Protein AF-A0A7C7D4R7-F1 (afdb_monomer_lite)

Radius of gyration: 22.49 Å; chains: 1; bounding box: 62×26×60 Å

Sequence (210 aa):
GSGLRKKSKEYGLVFSPDPPYTVLQTDDLSHDELLKLHRLEDILDRYYNSGRFSHTLDWAIGRYSTPFDFFHEFAEYWHQQGWFRQSWSAKALFEKLWAFFTDQKESFPSDSTAPLRERLRLDYYLWERPNSVPVYLLLPDENLPPNYPEIKYSFQQDPRWDHIIPEFRGMDRRQWTRATAVEYFQEPQPQWVLFFYQNGRTQTYPIRTD

InterPro domains:
  IPR025288 Domain of unknown function DUF4080 [PF13311] (9-186)

Structure (mmCIF, N/CA/C/O backbone):
data_AF-A0A7C7D4R7-F1
#
_entry.id   AF-A0A7C7D4R7-F1
#
loop_
_atom_site.group_PDB
_atom_site.id
_atom_site.type_symbol
_atom_site.label_atom_id
_atom_site.label_alt_id
_atom_site.label_comp_id
_atom_site.label_asym_id
_atom_site.label_entity_id
_atom_site.label_seq_id
_atom_site.pdbx_PDB_ins_code
_atom_site.Cartn_x
_atom_site.Cartn_y
_atom_site.Cartn_z
_atom_site.occupancy
_atom_site.B_iso_or_equiv
_atom_site.auth_seq_id
_atom_site.auth_comp_id
_atom_site.auth_asym_id
_atom_site.auth_atom_id
_atom_site.pdbx_PDB_model_num
ATOM 1 N N . GLY A 1 1 ? -38.792 -9.635 14.151 1.00 57.06 1 GLY A N 1
ATOM 2 C CA . GLY A 1 1 ? -37.742 -9.371 15.155 1.00 57.06 1 GLY A CA 1
ATOM 3 C C . GLY A 1 1 ? -36.787 -10.536 15.134 1.00 57.06 1 GLY A C 1
ATOM 4 O O . GLY A 1 1 ? -37.260 -11.655 15.296 1.00 57.06 1 GLY A O 1
ATOM 5 N N . SER A 1 2 ? -35.511 -10.294 14.833 1.00 72.38 2 SER A N 1
ATOM 6 C CA . SER A 1 2 ? -34.492 -11.350 14.755 1.00 72.38 2 SER A CA 1
ATOM 7 C C . SER A 1 2 ? -34.443 -12.164 16.056 1.00 72.38 2 SER A C 1
ATOM 9 O O . SER A 1 2 ? -34.847 -11.676 17.115 1.00 72.38 2 SER A O 1
ATOM 11 N N . GLY A 1 3 ? -33.957 -13.408 15.990 1.00 77.12 3 GLY A N 1
ATOM 12 C CA . GLY A 1 3 ? -33.772 -14.251 17.179 1.00 77.12 3 GLY A CA 1
ATOM 13 C C . GLY A 1 3 ? -32.952 -13.559 18.277 1.00 77.12 3 GLY A C 1
ATOM 14 O O . GLY A 1 3 ? -33.313 -13.663 19.446 1.00 77.12 3 GLY A O 1
ATOM 15 N N . LEU A 1 4 ? -31.953 -12.749 17.897 1.00 76.75 4 LEU A N 1
ATOM 16 C CA . LEU A 1 4 ? -31.172 -11.911 18.816 1.00 76.75 4 LEU A CA 1
ATOM 17 C C . LEU A 1 4 ? -32.035 -10.929 19.618 1.00 76.75 4 LEU A C 1
ATOM 19 O O . LEU A 1 4 ? -31.864 -10.816 20.825 1.00 76.75 4 LEU A O 1
ATOM 23 N N . ARG A 1 5 ? -33.017 -10.264 18.991 1.00 73.88 5 ARG A N 1
ATOM 24 C CA . ARG A 1 5 ? -33.899 -9.321 19.703 1.00 73.88 5 ARG A CA 1
ATOM 25 C C . ARG A 1 5 ? -34.768 -10.022 20.748 1.00 73.88 5 ARG A C 1
ATOM 27 O O . ARG A 1 5 ? -35.068 -9.435 21.779 1.00 73.88 5 ARG A O 1
ATOM 34 N N . LYS A 1 6 ? -35.173 -11.274 20.502 1.00 78.69 6 LYS A N 1
ATOM 35 C CA . LYS A 1 6 ? -35.929 -12.069 21.490 1.00 78.69 6 LYS A CA 1
ATOM 36 C C . LYS A 1 6 ? -35.070 -12.458 22.696 1.00 78.69 6 LYS A C 1
ATOM 38 O O . LYS A 1 6 ? -35.609 -12.609 23.785 1.00 78.69 6 LYS A O 1
ATOM 43 N N . LYS A 1 7 ? -33.758 -12.577 22.494 1.00 81.75 7 LYS A N 1
ATOM 44 C CA . LYS A 1 7 ? -32.761 -12.891 23.520 1.00 81.75 7 LYS A CA 1
ATOM 45 C C . LYS A 1 7 ? -32.045 -11.654 24.078 1.00 81.75 7 LYS A C 1
ATOM 47 O O . LYS A 1 7 ? -31.046 -11.789 24.768 1.00 81.75 7 LYS A O 1
ATOM 52 N N . SER A 1 8 ? -32.536 -10.437 23.822 1.00 79.12 8 SER A N 1
ATOM 53 C CA . SER A 1 8 ? -31.812 -9.217 24.211 1.00 79.12 8 SER A CA 1
ATOM 54 C C . SER A 1 8 ? -31.585 -9.101 25.718 1.00 79.12 8 SER A C 1
ATOM 56 O O . SER A 1 8 ? -30.543 -8.620 26.132 1.00 79.12 8 SER A O 1
ATOM 58 N N . LYS A 1 9 ? -32.536 -9.574 26.536 1.00 78.69 9 LYS A N 1
ATOM 59 C CA . LYS A 1 9 ? -32.390 -9.633 27.999 1.00 78.69 9 LYS A CA 1
ATOM 60 C C . LYS A 1 9 ? -31.410 -10.709 28.477 1.00 78.69 9 LYS A C 1
ATOM 62 O O . LYS A 1 9 ? -30.890 -10.566 29.569 1.00 78.69 9 LYS A O 1
ATOM 67 N N . GLU A 1 10 ? -31.224 -11.782 27.707 1.00 85.44 10 GLU A N 1
ATOM 68 C CA . GLU A 1 10 ? -30.320 -12.896 28.044 1.00 85.44 10 GLU A CA 1
ATOM 69 C C . GLU A 1 10 ? -28.851 -12.494 27.865 1.00 85.44 10 GLU A C 1
ATOM 71 O O . GLU A 1 10 ? -28.010 -12.961 28.617 1.00 85.44 10 GLU A O 1
ATOM 76 N N . TYR A 1 11 ? -28.567 -11.621 26.892 1.00 80.25 11 TYR A N 1
ATOM 77 C CA . TYR A 1 11 ? -27.214 -11.157 26.553 1.00 80.25 11 TYR A CA 1
ATOM 78 C C . TYR A 1 11 ? -26.952 -9.683 26.920 1.00 80.25 11 TYR A C 1
ATOM 80 O O . TYR A 1 11 ? -26.007 -9.078 26.409 1.00 80.25 11 TYR A O 1
ATOM 88 N N . GLY A 1 12 ? -27.852 -9.057 27.686 1.00 84.44 12 GLY A N 1
ATOM 89 C CA . GLY A 1 12 ? -27.732 -7.645 28.069 1.00 84.44 12 GLY A CA 1
ATOM 90 C C . GLY A 1 12 ? -27.623 -6.661 26.901 1.00 84.44 12 GLY A C 1
ATOM 91 O O . GLY A 1 12 ? -26.962 -5.633 27.017 1.00 84.44 12 GLY A O 1
ATOM 92 N N . LEU A 1 13 ? -28.237 -6.964 25.751 1.00 85.81 13 LEU A N 1
ATOM 93 C CA . LEU A 1 13 ? -28.080 -6.153 24.541 1.00 85.81 13 LEU A CA 1
ATOM 94 C C . LEU A 1 13 ? -28.734 -4.779 24.718 1.00 85.81 13 LEU A C 1
ATOM 96 O O . LEU A 1 13 ? -29.965 -4.662 24.740 1.00 85.81 13 LEU A O 1
ATOM 100 N N . VAL A 1 14 ? -27.910 -3.737 24.727 1.00 83.62 14 VAL A N 1
ATOM 101 C CA . VAL A 1 14 ? -28.324 -2.347 24.523 1.00 83.62 14 VAL A CA 1
ATOM 102 C C . VAL A 1 14 ? -28.123 -2.031 23.047 1.00 83.62 14 VAL A C 1
ATOM 104 O O . VAL A 1 14 ? -27.054 -2.290 22.506 1.00 83.62 14 VAL A O 1
ATOM 107 N N . PHE A 1 15 ? -29.131 -1.495 22.365 1.00 84.81 15 PHE A N 1
ATOM 108 C CA . PHE A 1 15 ? -29.059 -1.189 20.934 1.00 84.81 15 PHE A CA 1
ATOM 109 C C . PHE A 1 15 ? -29.805 0.105 20.601 1.00 84.81 15 PHE A C 1
ATOM 111 O O . PHE A 1 15 ? -30.699 0.515 21.344 1.00 84.81 15 PHE A O 1
ATOM 118 N N . SER A 1 16 ? -29.437 0.743 19.485 1.00 82.62 16 SER A N 1
ATOM 119 C CA . SER A 1 16 ? -30.096 1.961 18.997 1.00 82.62 16 SER A CA 1
ATOM 120 C C . SER A 1 16 ? -31.607 1.737 18.825 1.00 82.62 16 SER A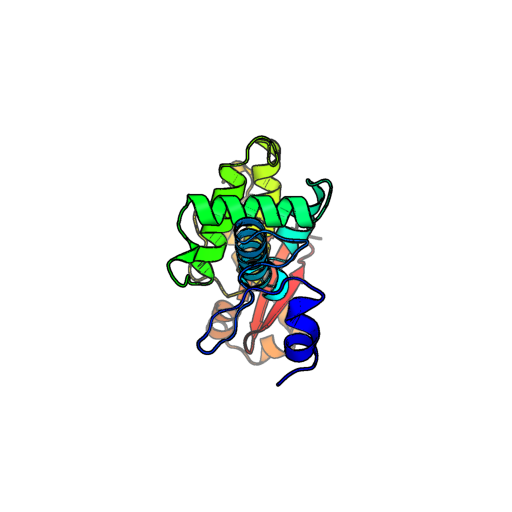 C 1
ATOM 122 O O . SER A 1 16 ? -32.001 0.716 18.251 1.00 82.62 16 SER A O 1
ATOM 124 N N . PRO A 1 17 ? -32.470 2.663 19.287 1.00 83.19 17 PRO A N 1
ATOM 125 C CA . PRO A 1 17 ? -33.915 2.544 19.104 1.00 83.19 17 PRO A CA 1
ATOM 126 C C . PRO A 1 17 ? -34.328 2.680 17.632 1.00 83.19 17 PRO A C 1
ATOM 128 O O . PRO A 1 17 ? -35.348 2.110 17.237 1.00 83.19 17 PRO A O 1
ATOM 131 N N . ASP A 1 18 ? -33.516 3.374 16.831 1.00 82.94 18 ASP A N 1
ATOM 132 C CA . ASP A 1 18 ? -33.757 3.639 15.417 1.00 82.94 18 ASP A CA 1
ATOM 133 C C . ASP A 1 18 ? -32.845 2.789 14.515 1.00 82.94 18 ASP A C 1
ATOM 135 O O . ASP A 1 18 ? -31.708 2.486 14.898 1.00 82.94 18 ASP A O 1
ATOM 139 N N . PRO A 1 19 ? -33.307 2.402 13.310 1.00 76.06 19 PRO A N 1
ATOM 140 C CA . PRO A 1 19 ? -32.474 1.726 12.322 1.00 76.06 19 PRO A CA 1
ATOM 141 C C . PRO A 1 19 ? -31.267 2.579 11.872 1.00 76.06 19 PRO A C 1
ATOM 143 O O . PRO A 1 19 ? -31.424 3.786 11.692 1.00 76.06 19 PRO A O 1
ATOM 146 N N . PRO A 1 20 ? -30.107 1.962 11.568 1.00 76.94 20 PRO A N 1
ATOM 147 C CA . PRO A 1 20 ? -29.785 0.551 11.785 1.00 76.94 20 PRO A CA 1
ATOM 148 C C . PRO A 1 20 ? -29.672 0.251 13.291 1.00 76.94 20 PRO A C 1
ATOM 150 O O . PRO A 1 20 ? -29.045 1.008 14.022 1.00 76.94 20 PRO A O 1
ATOM 153 N N . TYR A 1 21 ? -30.304 -0.837 13.758 1.00 82.19 21 TYR A N 1
ATOM 154 C CA . TYR A 1 21 ? -30.395 -1.230 15.178 1.00 82.19 21 TYR A CA 1
ATOM 155 C C . TYR A 1 21 ? -29.046 -1.722 15.741 1.00 82.19 21 TYR A C 1
ATOM 157 O O . TYR A 1 21 ? -28.912 -2.877 16.149 1.00 82.19 21 TYR A O 1
ATOM 165 N N . THR A 1 22 ? -28.031 -0.866 15.709 1.00 83.06 22 THR A N 1
ATOM 166 C CA . THR A 1 22 ? -26.659 -1.162 16.115 1.00 83.06 22 THR A CA 1
ATOM 167 C C . THR A 1 22 ? -26.610 -1.490 17.600 1.00 83.06 22 THR A C 1
ATOM 169 O O . THR A 1 22 ? -27.183 -0.765 18.416 1.00 83.06 22 THR A O 1
ATOM 172 N N . VAL A 1 23 ? -25.929 -2.584 17.948 1.00 84.50 23 VAL A N 1
ATOM 173 C CA . VAL A 1 23 ? -25.658 -2.951 19.341 1.00 84.50 23 VAL A CA 1
ATOM 174 C C . VAL A 1 23 ? -24.648 -1.958 19.904 1.00 84.50 23 VAL A C 1
ATOM 176 O O . VAL A 1 23 ? -23.569 -1.778 19.356 1.00 84.50 23 VAL A O 1
ATOM 179 N N . LEU A 1 24 ? -25.034 -1.288 20.981 1.00 83.56 24 LEU A N 1
ATOM 180 C CA . LEU A 1 24 ? -24.237 -0.289 21.678 1.00 83.56 24 LEU A CA 1
ATOM 181 C C . LEU A 1 24 ? -23.475 -0.892 22.852 1.00 83.56 24 LEU A C 1
ATOM 183 O O . LEU A 1 24 ? -22.434 -0.358 23.197 1.00 83.56 24 LEU A O 1
ATOM 187 N N . GLN A 1 25 ? -23.987 -1.955 23.473 1.00 87.12 25 GLN A N 1
ATOM 188 C CA . GLN A 1 25 ? -23.352 -2.646 24.595 1.00 87.12 25 GLN A CA 1
ATOM 189 C C . GLN A 1 25 ? -23.952 -4.051 24.748 1.00 87.12 25 GLN A C 1
ATOM 191 O O . GLN A 1 25 ? -25.098 -4.286 24.355 1.00 87.12 25 GLN A O 1
ATOM 196 N N . THR A 1 26 ? -23.183 -4.967 25.331 1.00 87.31 26 THR A N 1
ATOM 197 C CA . THR A 1 26 ? -23.638 -6.287 25.798 1.00 87.31 26 THR A CA 1
ATOM 198 C C . THR A 1 26 ? -23.181 -6.508 27.245 1.00 87.31 26 THR A C 1
ATOM 200 O O . THR A 1 26 ? -22.450 -5.676 27.784 1.00 87.31 26 THR A O 1
ATOM 203 N N . ASP A 1 27 ? -23.572 -7.618 27.873 1.00 89.19 27 ASP A N 1
ATOM 204 C CA . ASP A 1 27 ? -23.055 -7.970 29.207 1.00 89.19 27 ASP A CA 1
ATOM 205 C C . ASP A 1 27 ? -21.536 -8.239 29.206 1.00 89.19 27 ASP A C 1
ATOM 207 O O . ASP A 1 27 ? -20.866 -7.979 30.204 1.00 89.19 27 ASP A O 1
ATOM 211 N N . ASP A 1 28 ? -20.988 -8.706 28.078 1.00 89.31 28 ASP A N 1
ATOM 212 C CA . ASP A 1 28 ? -19.573 -9.085 27.944 1.00 89.31 28 ASP A CA 1
ATOM 213 C C . ASP A 1 28 ? -18.683 -7.959 27.398 1.00 89.31 28 ASP A C 1
ATOM 215 O O . ASP A 1 28 ? -17.468 -7.987 27.576 1.00 89.31 28 ASP A O 1
ATOM 219 N N . LEU A 1 29 ? -19.274 -6.986 26.698 1.00 87.44 29 LEU A N 1
ATOM 220 C CA . LEU A 1 29 ? -18.556 -5.905 26.021 1.00 87.44 29 LEU A CA 1
ATOM 221 C C . LEU A 1 29 ? -19.215 -4.567 26.301 1.00 87.44 29 LEU A C 1
ATOM 223 O O . LEU A 1 29 ? -20.376 -4.346 25.942 1.00 87.44 29 LEU A O 1
ATOM 227 N N . SER A 1 30 ? -18.428 -3.660 26.865 1.00 90.81 30 SER A N 1
ATOM 228 C CA . SER A 1 30 ? -18.775 -2.257 27.040 1.00 90.81 30 SER A CA 1
ATOM 229 C C . SER A 1 30 ? -18.932 -1.533 25.699 1.00 90.81 30 SER A C 1
ATOM 231 O O . SER A 1 30 ? -18.467 -1.979 24.646 1.00 90.81 30 SER A O 1
ATOM 233 N N . HIS A 1 31 ? -19.566 -0.362 25.746 1.00 87.31 31 HIS A N 1
ATOM 234 C CA . HIS A 1 31 ? -19.699 0.496 24.572 1.00 87.31 31 HIS A CA 1
ATOM 235 C C . HIS A 1 31 ? -18.347 0.874 23.954 1.00 87.31 31 HIS A C 1
ATOM 237 O O . HIS A 1 31 ? -18.180 0.812 22.736 1.00 87.31 31 HIS A O 1
ATOM 243 N N . ASP A 1 32 ? -17.360 1.196 24.789 1.00 89.00 32 ASP A N 1
ATOM 244 C CA . ASP A 1 32 ? -16.027 1.583 24.329 1.00 89.00 32 ASP A CA 1
ATOM 245 C C . ASP A 1 32 ? -15.289 0.426 23.645 1.00 89.00 32 ASP A C 1
ATOM 247 O O . ASP A 1 32 ? -14.570 0.642 22.667 1.00 89.00 32 ASP A O 1
ATOM 251 N N . GLU A 1 33 ? -15.479 -0.809 24.115 1.00 90.50 33 GLU A N 1
ATOM 252 C CA . GLU A 1 33 ? -14.916 -2.003 23.476 1.00 90.50 33 GLU A CA 1
ATOM 253 C C . GLU A 1 33 ? -15.554 -2.268 22.112 1.00 90.50 33 GLU A C 1
ATOM 255 O O . GLU A 1 33 ? -14.841 -2.541 21.147 1.00 90.50 33 GLU A O 1
ATOM 260 N N . LEU A 1 34 ? -16.873 -2.099 21.984 1.00 91.12 34 LEU A N 1
ATOM 261 C CA . LEU A 1 34 ? -17.548 -2.202 20.688 1.00 91.12 34 LEU A CA 1
ATOM 262 C C . LEU A 1 34 ? -17.081 -1.119 19.707 1.00 91.12 34 LEU A C 1
ATOM 264 O O . LEU A 1 34 ? -16.860 -1.409 18.532 1.00 91.12 34 LEU A O 1
ATOM 268 N N . LEU A 1 35 ? -16.857 0.112 20.175 1.00 90.94 35 LEU A N 1
ATOM 269 C CA . LEU A 1 35 ? -16.291 1.171 19.336 1.00 90.94 35 LEU A CA 1
ATOM 270 C C . LEU A 1 35 ? -14.876 0.829 18.847 1.00 90.94 35 LEU A C 1
ATOM 272 O O . LEU A 1 35 ? -14.558 1.112 17.692 1.00 90.94 35 LEU A O 1
ATOM 276 N N . LYS A 1 36 ? -14.031 0.213 19.685 1.00 93.00 36 LYS A N 1
ATOM 277 C CA . LYS A 1 36 ? -12.705 -0.283 19.267 1.00 93.00 36 LYS A CA 1
ATOM 278 C C . LYS A 1 36 ? -12.823 -1.365 18.195 1.00 93.00 36 LYS A C 1
ATOM 280 O O . LYS A 1 36 ? -12.120 -1.298 17.189 1.00 93.00 36 LYS A O 1
ATOM 285 N N . LEU A 1 37 ? -13.741 -2.317 18.371 1.00 93.75 37 LEU A N 1
ATOM 286 C CA . LEU A 1 37 ? -13.977 -3.383 17.393 1.00 93.75 37 LEU A CA 1
ATOM 287 C C . LEU A 1 37 ? -14.448 -2.834 16.043 1.00 93.75 37 LEU A C 1
ATOM 289 O O . LEU A 1 37 ? -13.921 -3.246 15.015 1.00 93.75 37 LEU A O 1
ATOM 293 N N . HIS A 1 38 ? -15.353 -1.853 16.032 1.00 93.44 38 HIS A N 1
ATOM 294 C CA . HIS A 1 38 ? -15.780 -1.202 14.789 1.00 93.44 38 HIS A CA 1
ATOM 295 C C . HIS A 1 38 ? -14.642 -0.475 14.068 1.00 93.44 38 HIS A C 1
ATOM 297 O O . HIS A 1 38 ? -14.567 -0.498 12.842 1.00 93.44 38 HIS A O 1
ATOM 303 N N . ARG A 1 39 ? -13.729 0.165 14.809 1.00 95.88 39 ARG A N 1
ATOM 304 C CA . ARG A 1 39 ? -12.541 0.780 14.201 1.00 95.88 39 ARG A CA 1
ATOM 305 C C . ARG A 1 39 ? -11.621 -0.263 13.582 1.00 95.88 39 ARG A C 1
ATOM 307 O O . ARG A 1 39 ? -11.133 -0.058 12.476 1.00 95.88 39 ARG A O 1
ATOM 314 N N . LEU A 1 40 ? -11.395 -1.368 14.286 1.00 96.75 40 LEU A N 1
ATOM 315 C CA . LEU A 1 40 ? -10.584 -2.477 13.794 1.00 96.75 40 LEU A CA 1
ATOM 316 C C . LEU A 1 40 ? -11.195 -3.104 12.531 1.00 96.75 40 LEU A C 1
ATOM 318 O O . LEU A 1 40 ? -10.468 -3.349 11.572 1.00 96.75 40 LEU A O 1
ATOM 322 N N . GLU A 1 41 ? -12.515 -3.301 12.504 1.00 96.50 41 GLU A N 1
ATOM 323 C CA . GLU A 1 41 ? -13.266 -3.764 11.328 1.00 96.50 41 GLU A CA 1
ATOM 324 C C . GLU A 1 41 ? -13.044 -2.841 10.119 1.00 96.50 41 GLU A C 1
ATOM 326 O O . GLU A 1 41 ? -12.645 -3.311 9.055 1.00 96.50 41 GLU A O 1
ATOM 331 N N . ASP A 1 42 ? -13.189 -1.522 10.291 1.00 97.00 42 ASP A N 1
ATOM 332 C CA . ASP A 1 42 ? -12.983 -0.560 9.199 1.00 97.00 42 ASP A CA 1
ATOM 333 C C . ASP A 1 42 ? -11.527 -0.569 8.682 1.00 97.00 42 ASP A C 1
ATOM 335 O O . ASP A 1 42 ? -11.273 -0.478 7.479 1.00 97.00 42 ASP A O 1
ATOM 339 N N . ILE A 1 43 ? -10.533 -0.748 9.561 1.00 98.19 43 ILE A N 1
ATOM 340 C CA . ILE A 1 43 ? -9.135 -0.919 9.132 1.00 98.19 43 ILE A CA 1
ATOM 341 C C . ILE A 1 43 ? -8.936 -2.214 8.345 1.00 98.19 43 ILE A C 1
ATOM 343 O O . ILE A 1 43 ? -8.283 -2.188 7.296 1.00 98.19 43 ILE A O 1
ATOM 347 N N . LEU A 1 44 ? -9.492 -3.334 8.810 1.00 97.88 44 LEU A N 1
ATOM 348 C CA . LEU A 1 44 ? -9.421 -4.605 8.089 1.00 97.88 44 LEU A CA 1
ATOM 349 C C . LEU A 1 44 ? -10.031 -4.478 6.692 1.00 97.88 44 LEU A C 1
ATOM 351 O O . LEU A 1 44 ? -9.410 -4.905 5.717 1.00 97.88 44 LEU A O 1
ATOM 355 N N . ASP A 1 45 ? -11.184 -3.824 6.570 1.00 97.69 45 ASP A N 1
ATOM 356 C CA . ASP A 1 45 ? -11.840 -3.597 5.284 1.00 97.69 45 ASP A CA 1
ATOM 357 C C . ASP A 1 45 ? -10.989 -2.748 4.332 1.00 97.69 45 ASP A C 1
ATOM 359 O O . ASP A 1 45 ? -10.814 -3.085 3.154 1.00 97.69 45 ASP A O 1
ATOM 363 N N . ARG A 1 46 ? -10.406 -1.6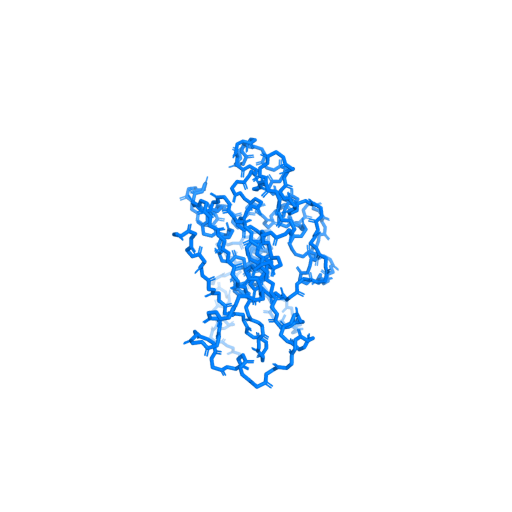58 4.841 1.00 98.00 46 ARG A N 1
ATOM 364 C CA . ARG A 1 46 ? -9.590 -0.731 4.040 1.00 98.00 46 ARG A CA 1
ATOM 365 C C . ARG A 1 46 ? -8.272 -1.329 3.576 1.00 98.00 46 ARG A C 1
ATOM 367 O O . ARG A 1 46 ? -7.833 -1.009 2.470 1.00 98.00 46 ARG A O 1
ATOM 374 N N . TYR A 1 47 ? -7.635 -2.142 4.413 1.00 98.31 47 TYR A N 1
ATOM 375 C CA . TYR A 1 47 ? -6.262 -2.588 4.196 1.00 98.31 47 TYR A CA 1
ATOM 376 C C . TYR A 1 47 ? -6.185 -4.066 3.830 1.00 98.31 47 TYR A C 1
ATOM 378 O O . TYR A 1 47 ? -5.707 -4.386 2.740 1.00 98.31 47 TYR A O 1
ATOM 386 N N . TYR A 1 48 ? -6.711 -4.953 4.672 1.00 98.00 48 TYR A N 1
ATOM 387 C CA . TYR A 1 48 ? -6.609 -6.397 4.468 1.00 98.00 48 TYR A CA 1
ATOM 388 C C . TYR A 1 48 ? -7.551 -6.888 3.359 1.00 98.00 48 TYR A C 1
ATOM 390 O O . TYR A 1 48 ? -7.089 -7.370 2.324 1.00 98.00 48 TYR A O 1
ATOM 398 N N . ASN A 1 49 ? -8.861 -6.665 3.502 1.00 97.31 49 ASN A N 1
ATOM 399 C CA . ASN A 1 49 ? -9.873 -7.147 2.547 1.00 97.31 49 ASN A CA 1
ATOM 400 C C . ASN A 1 49 ? -9.752 -6.485 1.170 1.00 97.31 49 ASN A C 1
ATOM 402 O O . ASN A 1 49 ? -10.206 -7.022 0.161 1.00 97.31 49 ASN A O 1
ATOM 406 N N . SER A 1 50 ? -9.103 -5.323 1.113 1.00 96.62 50 SER A N 1
ATOM 407 C CA . SER A 1 50 ? -8.812 -4.635 -0.138 1.00 96.62 50 SER A CA 1
ATOM 408 C C . SER A 1 50 ? -7.871 -5.410 -1.067 1.00 96.62 50 SER A C 1
ATOM 410 O O . SER A 1 50 ? -7.874 -5.157 -2.273 1.00 96.62 50 SER A O 1
ATOM 412 N N . GLY A 1 51 ? -7.022 -6.280 -0.505 1.00 96.00 51 GLY A N 1
ATOM 413 C CA . GLY A 1 51 ? -5.963 -7.004 -1.211 1.00 96.00 51 GLY A CA 1
ATOM 414 C C . GLY A 1 51 ? -4.822 -6.133 -1.754 1.00 96.00 51 GLY A C 1
ATOM 415 O O . GLY A 1 51 ? -3.885 -6.666 -2.336 1.00 96.00 51 GLY A O 1
ATOM 416 N N . ARG A 1 52 ? -4.870 -4.804 -1.586 1.00 96.44 52 ARG A N 1
ATOM 417 C CA . ARG A 1 52 ? -3.892 -3.871 -2.181 1.00 96.44 52 ARG A CA 1
ATOM 418 C C . ARG A 1 52 ? -2.548 -3.848 -1.468 1.00 96.44 52 ARG A C 1
ATOM 420 O O . ARG A 1 52 ? -1.588 -3.379 -2.056 1.00 96.44 52 ARG A O 1
ATOM 427 N N . PHE A 1 53 ? -2.510 -4.294 -0.216 1.00 98.06 53 PHE A N 1
ATOM 428 C CA . PHE A 1 53 ? -1.359 -4.171 0.680 1.00 98.06 53 PHE A CA 1
ATOM 429 C C . PHE A 1 53 ? -0.807 -5.540 1.094 1.00 98.06 53 PHE A C 1
ATOM 431 O O . PHE A 1 53 ? -0.280 -5.679 2.195 1.00 98.06 53 PHE A O 1
ATOM 438 N N . SER A 1 54 ? -1.020 -6.580 0.282 1.00 96.44 54 SER A N 1
ATOM 439 C CA . SER A 1 54 ? -0.735 -7.960 0.684 1.00 96.44 54 SER A CA 1
ATOM 440 C C . SER A 1 54 ? 0.731 -8.154 1.071 1.00 96.44 54 SER A C 1
ATOM 442 O O . SER A 1 54 ? 1.005 -8.687 2.140 1.00 96.44 54 SER A O 1
ATOM 444 N N . HIS A 1 55 ? 1.680 -7.653 0.273 1.00 96.44 55 HIS A N 1
ATOM 445 C CA . HIS A 1 55 ? 3.105 -7.878 0.535 1.00 96.44 55 HIS A CA 1
ATOM 446 C C . HIS A 1 55 ? 3.582 -7.101 1.760 1.00 96.44 55 HIS A C 1
ATOM 448 O O . HIS A 1 55 ? 4.398 -7.597 2.541 1.00 96.44 55 HIS A O 1
ATOM 454 N N . THR A 1 56 ? 3.089 -5.876 1.935 1.00 97.31 56 THR A N 1
ATOM 455 C CA . THR A 1 56 ? 3.389 -5.063 3.109 1.00 97.31 56 THR A CA 1
ATOM 456 C C . THR A 1 56 ? 2.795 -5.664 4.375 1.00 97.31 56 THR A C 1
ATOM 458 O O . THR A 1 56 ? 3.511 -5.770 5.370 1.00 97.31 56 THR A O 1
ATOM 461 N N . LEU A 1 57 ? 1.518 -6.056 4.360 1.00 97.75 57 LEU A N 1
ATOM 462 C CA . LEU A 1 57 ? 0.832 -6.592 5.537 1.00 97.75 57 LEU A CA 1
ATOM 463 C C . LEU A 1 57 ? 1.401 -7.947 5.954 1.00 97.75 57 LEU A C 1
ATOM 465 O O . LEU A 1 57 ? 1.659 -8.129 7.141 1.00 97.75 57 LEU A O 1
ATOM 469 N N . ASP A 1 58 ? 1.677 -8.848 5.007 1.00 95.38 58 ASP A N 1
ATOM 470 C CA . ASP A 1 58 ? 2.276 -10.158 5.298 1.00 95.38 58 ASP A CA 1
ATOM 471 C C . ASP A 1 58 ? 3.593 -10.018 6.074 1.00 95.38 58 ASP A C 1
ATOM 473 O O . ASP A 1 58 ? 3.874 -10.776 7.003 1.00 95.38 58 ASP A O 1
ATOM 477 N N . TRP A 1 59 ? 4.395 -9.010 5.728 1.00 95.19 59 TRP A N 1
ATOM 478 C CA . TRP A 1 59 ? 5.650 -8.736 6.418 1.00 95.19 59 TRP A CA 1
ATOM 479 C C . TRP A 1 59 ? 5.449 -7.998 7.746 1.00 95.19 59 TRP A C 1
ATOM 481 O O . TRP A 1 59 ? 6.063 -8.363 8.749 1.00 95.19 59 TRP A O 1
ATOM 491 N N . ALA A 1 60 ? 4.598 -6.968 7.768 1.00 95.94 60 ALA A N 1
ATOM 492 C CA . ALA A 1 60 ? 4.397 -6.120 8.941 1.00 95.94 60 ALA A CA 1
ATOM 493 C C . ALA A 1 60 ? 3.722 -6.876 10.094 1.00 95.94 60 ALA A C 1
ATOM 495 O O . ALA A 1 60 ? 4.144 -6.744 11.241 1.00 95.94 60 ALA A O 1
ATOM 496 N N . ILE A 1 61 ? 2.733 -7.722 9.791 1.00 95.75 61 ILE A N 1
ATOM 497 C CA . ILE A 1 61 ? 2.036 -8.554 10.782 1.00 95.75 61 ILE A CA 1
ATOM 498 C C . ILE A 1 61 ? 3.005 -9.529 11.462 1.00 95.75 61 ILE A C 1
ATOM 500 O O . ILE A 1 61 ? 2.884 -9.774 12.658 1.00 95.75 61 ILE A O 1
ATOM 5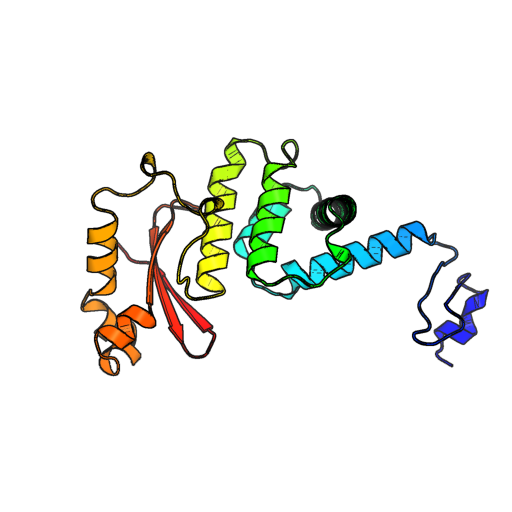04 N N . GLY A 1 62 ? 4.016 -10.026 10.743 1.00 92.81 62 GLY A N 1
ATOM 505 C CA . GLY A 1 62 ? 5.052 -10.898 11.304 1.00 92.81 62 GLY A CA 1
ATOM 506 C C . GLY A 1 62 ? 5.930 -10.249 12.385 1.00 92.81 62 GLY A C 1
ATOM 507 O O . GLY A 1 62 ? 6.747 -10.939 12.991 1.00 92.81 62 GLY A O 1
ATOM 508 N N . ARG A 1 63 ? 5.790 -8.938 12.632 1.00 91.88 63 ARG A N 1
ATOM 509 C CA . ARG A 1 63 ? 6.466 -8.208 13.722 1.00 91.88 63 ARG A CA 1
ATOM 510 C C . ARG A 1 63 ? 5.634 -8.076 14.990 1.00 91.88 63 ARG A C 1
ATOM 512 O O . ARG A 1 63 ? 6.121 -7.543 15.980 1.00 91.88 63 ARG A O 1
ATOM 519 N N . TYR A 1 64 ? 4.420 -8.602 14.970 1.00 95.19 64 TYR A N 1
ATOM 520 C CA . TYR A 1 64 ? 3.501 -8.599 16.093 1.00 95.19 64 TYR A CA 1
ATOM 521 C C . TYR A 1 64 ? 3.299 -10.012 16.629 1.00 95.19 64 TYR A C 1
ATOM 523 O O . TYR A 1 64 ? 3.495 -10.997 15.917 1.00 95.19 64 TYR A O 1
ATOM 531 N N . SER A 1 65 ? 2.884 -10.114 17.894 1.00 95.75 65 SER A N 1
ATOM 532 C CA . SER A 1 65 ? 2.565 -11.413 18.503 1.00 95.75 65 SER A CA 1
ATOM 533 C C . SER A 1 65 ? 1.368 -12.064 17.813 1.00 95.75 65 SER A C 1
ATOM 535 O O . SER A 1 65 ? 1.355 -13.275 17.590 1.00 95.75 65 SER A O 1
ATOM 537 N N . THR A 1 66 ? 0.372 -11.257 17.441 1.00 96.81 66 THR A N 1
ATOM 538 C CA . THR A 1 66 ? -0.790 -11.693 16.673 1.00 96.81 66 THR A CA 1
ATOM 539 C C . THR A 1 66 ? -1.170 -10.664 15.601 1.00 96.81 66 THR A C 1
ATOM 541 O O . THR A 1 66 ? -0.892 -9.473 15.756 1.00 96.81 66 THR A O 1
ATOM 544 N N . PRO A 1 67 ? -1.883 -11.075 14.533 1.00 96.00 67 PRO A N 1
ATOM 545 C CA . PRO A 1 67 ? -2.475 -10.128 13.588 1.00 96.00 67 PRO A CA 1
ATOM 546 C C . PRO A 1 67 ? -3.429 -9.132 14.255 1.00 96.00 67 PRO A C 1
ATOM 548 O O . PRO A 1 67 ? -3.516 -7.985 13.824 1.00 96.00 67 PRO A O 1
ATOM 551 N N . PHE A 1 68 ? -4.130 -9.555 15.314 1.00 96.12 68 PHE A N 1
ATOM 552 C CA . PHE A 1 68 ? -5.022 -8.678 16.067 1.00 96.12 68 PHE A CA 1
ATOM 553 C C . PHE A 1 68 ? -4.260 -7.501 16.679 1.00 96.12 68 PHE A C 1
ATOM 555 O O . PHE A 1 68 ? -4.716 -6.371 16.539 1.00 96.12 68 PHE A O 1
ATOM 562 N N . ASP A 1 69 ? -3.091 -7.743 17.280 1.00 96.44 69 ASP A N 1
ATOM 563 C CA . ASP A 1 69 ? -2.285 -6.686 17.904 1.00 96.44 69 ASP A CA 1
ATOM 564 C C . ASP A 1 69 ? -1.888 -5.611 16.885 1.00 96.44 69 ASP A C 1
ATOM 566 O O . ASP A 1 69 ? -2.053 -4.420 17.150 1.00 96.44 69 ASP A O 1
ATOM 570 N N . PHE A 1 70 ? -1.462 -6.030 15.686 1.00 97.75 70 PHE A N 1
ATOM 571 C CA . PHE A 1 70 ? -1.139 -5.120 14.584 1.00 97.75 70 PHE A CA 1
ATOM 572 C C . PHE A 1 70 ? -2.343 -4.256 14.186 1.00 97.75 70 PHE A C 1
ATOM 574 O O . PHE A 1 70 ? -2.257 -3.027 14.150 1.00 97.75 70 PHE A O 1
ATOM 581 N N . PHE A 1 71 ? -3.480 -4.888 13.876 1.00 98.06 71 PHE A N 1
ATOM 582 C CA . PHE A 1 71 ? -4.653 -4.158 13.389 1.00 98.06 71 PHE A CA 1
ATOM 583 C C . PHE A 1 71 ? -5.292 -3.292 14.472 1.00 98.06 71 PHE A C 1
ATOM 585 O O . PHE A 1 71 ? -5.795 -2.213 14.162 1.00 98.06 71 PHE A O 1
ATOM 592 N N . HIS A 1 72 ? -5.249 -3.725 15.732 1.00 96.88 72 HIS A N 1
ATOM 593 C CA . HIS A 1 72 ? -5.716 -2.936 16.863 1.00 96.88 72 HIS A CA 1
ATOM 594 C C . HIS A 1 72 ? -4.854 -1.687 17.062 1.00 96.88 72 HIS A C 1
ATOM 596 O O . HIS A 1 72 ? -5.395 -0.585 17.132 1.00 96.88 72 HIS A O 1
ATOM 602 N N . GLU A 1 73 ? -3.524 -1.823 17.081 1.00 97.69 73 GLU A N 1
ATOM 603 C CA . GLU A 1 73 ? -2.634 -0.664 17.193 1.00 97.69 73 GLU A CA 1
ATOM 604 C C . GLU A 1 73 ? -2.816 0.300 16.012 1.00 97.69 73 GLU A C 1
ATOM 606 O O . GLU A 1 73 ? -2.920 1.514 16.202 1.00 97.69 73 GLU A O 1
ATOM 611 N N . PHE A 1 74 ? -2.940 -0.229 14.791 1.00 98.38 74 PHE A N 1
ATOM 612 C CA . PHE A 1 74 ? -3.151 0.602 13.611 1.00 98.38 74 PHE A CA 1
ATOM 613 C C . PHE A 1 74 ? -4.511 1.322 13.626 1.00 98.38 74 PHE A C 1
ATOM 615 O O . PHE A 1 74 ? -4.598 2.488 13.231 1.00 98.38 74 PHE A O 1
ATOM 622 N N . ALA A 1 75 ? -5.565 0.673 14.129 1.00 98.25 75 ALA A N 1
ATOM 623 C CA . ALA A 1 75 ? -6.880 1.283 14.315 1.00 98.25 75 ALA A CA 1
ATOM 624 C C . ALA A 1 75 ? -6.866 2.400 15.361 1.00 98.25 75 ALA A C 1
ATOM 626 O O . ALA A 1 75 ? -7.441 3.468 15.131 1.00 98.25 75 ALA A O 1
ATOM 627 N N . GLU A 1 76 ? -6.173 2.203 16.479 1.00 97.44 76 GLU A N 1
ATOM 628 C CA . GLU A 1 76 ? -6.025 3.246 17.492 1.00 97.44 76 GLU A CA 1
ATOM 629 C C . GLU A 1 76 ? -5.167 4.411 16.982 1.00 97.44 76 GLU A C 1
ATOM 631 O O . GLU A 1 76 ? -5.525 5.570 17.205 1.00 97.44 76 GLU A O 1
ATOM 636 N N . TYR A 1 77 ? -4.120 4.143 16.196 1.00 98.19 77 TYR A N 1
ATOM 637 C CA . TYR A 1 77 ? -3.370 5.191 15.501 1.00 98.19 77 TYR A CA 1
ATOM 638 C C . TYR A 1 77 ? -4.281 5.995 14.558 1.00 98.19 77 TYR A C 1
ATOM 640 O O . TYR A 1 77 ? -4.351 7.219 14.653 1.00 98.19 77 TYR A O 1
ATOM 648 N N . TRP A 1 78 ? -5.077 5.335 13.711 1.00 98.19 78 TRP A N 1
ATOM 649 C CA . TRP A 1 78 ? -6.058 6.005 12.845 1.00 98.19 78 TRP A CA 1
ATOM 650 C C . TRP A 1 78 ? -7.063 6.870 13.616 1.00 98.19 78 TRP A C 1
ATOM 652 O O . TRP A 1 78 ? -7.431 7.959 13.159 1.00 98.19 78 TRP A O 1
ATOM 662 N N . HIS A 1 79 ? -7.509 6.394 14.780 1.00 97.25 79 HIS A N 1
ATOM 663 C CA . HIS A 1 79 ? -8.413 7.130 15.658 1.00 97.25 79 HIS A CA 1
ATOM 664 C C . HIS A 1 79 ? -7.762 8.401 16.201 1.00 97.25 79 HIS A C 1
ATOM 666 O O . HIS A 1 79 ? -8.354 9.477 16.098 1.00 97.25 79 HIS A O 1
ATOM 672 N N . GLN A 1 80 ? -6.537 8.293 16.717 1.00 97.38 80 GLN A N 1
ATOM 673 C CA . GLN A 1 80 ? -5.766 9.425 17.238 1.00 97.38 80 GLN A CA 1
ATOM 674 C C . GLN A 1 80 ? -5.509 10.485 16.160 1.00 97.38 80 GLN A C 1
ATOM 676 O O . GLN A 1 80 ? -5.625 11.679 16.428 1.00 97.38 80 GLN A O 1
ATOM 681 N N . GLN A 1 81 ? -5.256 10.056 14.922 1.00 97.94 81 GLN A N 1
ATOM 682 C CA . GLN A 1 81 ? -5.089 10.950 13.773 1.00 97.94 81 GLN A CA 1
ATOM 683 C C . GLN A 1 81 ? -6.416 11.539 13.248 1.00 97.94 81 GLN A C 1
ATOM 685 O O . GLN A 1 81 ? -6.423 12.386 12.351 1.00 97.94 81 GLN A O 1
ATOM 690 N N . GLY A 1 82 ? -7.565 11.086 13.763 1.00 97.06 82 GLY A N 1
ATOM 691 C CA . GLY A 1 82 ? -8.892 11.541 13.343 1.00 97.06 82 GLY A CA 1
ATOM 692 C C . GLY A 1 82 ? -9.290 11.107 11.929 1.00 97.06 82 GLY A C 1
ATOM 693 O O . GLY A 1 82 ? -10.201 11.693 11.339 1.00 97.06 82 GLY A O 1
ATOM 694 N N . TRP A 1 83 ? -8.635 10.091 11.361 1.00 97.81 83 TRP A N 1
ATOM 695 C CA . TRP A 1 83 ? -8.809 9.716 9.954 1.00 97.81 83 TRP A CA 1
ATOM 696 C C . TRP A 1 83 ? -10.127 9.000 9.651 1.00 97.81 83 TRP A C 1
ATOM 698 O O . TRP A 1 83 ? -10.567 9.047 8.507 1.00 97.81 83 TRP A O 1
ATOM 708 N N . PHE A 1 84 ? -10.819 8.447 10.650 1.00 96.56 84 PHE A N 1
ATOM 709 C CA . PHE A 1 84 ? -12.157 7.858 10.475 1.00 96.56 84 PHE A CA 1
ATOM 710 C C . PHE A 1 84 ? -13.253 8.874 10.119 1.00 96.56 84 PHE A C 1
ATOM 712 O O . PHE A 1 84 ? -14.335 8.493 9.685 1.00 96.56 84 PHE A O 1
ATOM 719 N N . ARG A 1 85 ? -12.998 10.179 10.285 1.00 92.75 85 ARG A N 1
ATOM 720 C CA . ARG A 1 85 ? -14.007 11.231 10.069 1.00 92.75 85 ARG A CA 1
ATOM 721 C C . ARG A 1 85 ? -14.333 11.485 8.596 1.00 92.75 85 ARG A C 1
ATOM 723 O O . ARG A 1 85 ? -15.268 12.227 8.311 1.00 92.75 85 ARG A O 1
ATOM 730 N N . GLN A 1 86 ? -13.562 10.918 7.670 1.00 91.88 86 GLN A N 1
ATOM 731 C CA . GLN A 1 86 ? -13.777 11.098 6.239 1.00 91.88 86 GLN A CA 1
ATOM 732 C C . GLN A 1 86 ? -13.309 9.894 5.423 1.00 91.88 86 GLN A C 1
ATOM 734 O O . GLN A 1 86 ? -12.516 9.068 5.873 1.00 91.88 86 GLN A O 1
ATOM 739 N N . SER A 1 87 ? -13.781 9.820 4.182 1.00 92.88 87 SER A N 1
ATOM 740 C CA . SER A 1 87 ? -13.294 8.850 3.206 1.00 92.88 87 SER A CA 1
ATOM 741 C C . SER A 1 87 ? -11.939 9.276 2.639 1.00 92.88 87 SER A C 1
ATOM 743 O O . SER A 1 87 ? -11.685 10.458 2.412 1.00 92.88 87 SER A O 1
ATOM 745 N N . TRP A 1 88 ? -11.085 8.295 2.358 1.00 97.06 88 TRP A N 1
ATOM 746 C CA . TRP A 1 88 ? -9.753 8.506 1.801 1.00 97.06 88 TRP A CA 1
ATOM 747 C C . TRP A 1 88 ? -9.610 7.793 0.464 1.00 97.06 88 TRP A C 1
ATOM 749 O O . TRP A 1 88 ? -10.152 6.705 0.267 1.00 97.06 88 TRP A O 1
ATOM 759 N N . SER A 1 89 ? -8.868 8.409 -0.456 1.00 96.06 89 SER A N 1
ATOM 760 C CA . SER A 1 89 ? -8.475 7.750 -1.699 1.00 96.06 89 SER A CA 1
ATOM 761 C C . SER A 1 89 ? -7.513 6.599 -1.404 1.00 96.06 89 SER A C 1
ATOM 763 O O . SER A 1 89 ? -6.813 6.612 -0.392 1.00 96.06 89 SER A O 1
ATOM 765 N N . ALA A 1 90 ? -7.415 5.631 -2.317 1.00 94.44 90 ALA A N 1
ATOM 766 C CA . ALA A 1 90 ? -6.451 4.542 -2.181 1.00 94.44 90 ALA A CA 1
ATOM 767 C C . ALA A 1 90 ? -5.011 5.064 -2.005 1.00 94.44 90 ALA A C 1
ATOM 769 O O . ALA A 1 90 ? -4.307 4.586 -1.126 1.00 94.44 90 ALA A O 1
ATOM 770 N N . LYS A 1 91 ? -4.609 6.118 -2.734 1.00 94.94 91 LYS A N 1
ATOM 771 C CA . LYS A 1 91 ? -3.295 6.772 -2.562 1.00 94.94 91 LYS A CA 1
ATOM 772 C C . LYS A 1 91 ? -3.068 7.270 -1.138 1.00 94.94 91 LYS A C 1
ATOM 774 O O . LYS A 1 91 ? -2.027 6.993 -0.558 1.00 94.94 91 LYS A O 1
ATOM 779 N N . ALA A 1 92 ? -4.066 7.926 -0.553 1.00 97.00 92 ALA A N 1
ATOM 780 C CA . ALA A 1 92 ? -3.975 8.390 0.825 1.00 97.00 92 ALA A CA 1
ATOM 781 C C . ALA A 1 92 ? -3.906 7.226 1.831 1.00 97.00 92 ALA A C 1
ATOM 783 O O . ALA A 1 92 ? -3.316 7.379 2.895 1.00 97.00 92 ALA A O 1
ATOM 784 N N . LEU A 1 93 ? -4.464 6.049 1.520 1.00 98.19 93 LEU A N 1
ATOM 785 C CA . LEU A 1 93 ? -4.304 4.868 2.376 1.00 98.19 93 LEU A CA 1
ATOM 786 C C . LEU A 1 93 ? -2.848 4.375 2.409 1.00 98.19 93 LEU A C 1
ATOM 788 O O . LEU A 1 93 ? -2.378 4.018 3.490 1.00 98.19 93 LEU A O 1
ATOM 792 N N . PHE A 1 94 ? -2.125 4.420 1.279 1.00 98.12 94 PHE A N 1
ATOM 793 C CA . PHE A 1 94 ? -0.679 4.145 1.237 1.00 98.12 94 PHE A CA 1
ATOM 794 C C . PHE A 1 94 ? 0.108 5.139 2.099 1.00 98.12 94 PHE A C 1
ATOM 796 O O . PHE A 1 94 ? 0.980 4.729 2.860 1.00 98.12 94 PHE A O 1
ATOM 803 N N . GLU A 1 95 ? -0.214 6.431 2.013 1.00 97.88 95 GLU A N 1
ATOM 804 C CA . GLU A 1 95 ? 0.432 7.478 2.821 1.00 97.88 95 GLU A CA 1
ATOM 805 C C . GLU A 1 95 ? 0.220 7.253 4.323 1.00 97.88 95 GLU A C 1
ATOM 807 O O . GLU A 1 95 ? 1.153 7.369 5.110 1.00 97.88 95 GLU A O 1
ATOM 812 N N . LYS A 1 96 ? -0.998 6.885 4.728 1.00 98.38 96 LYS A N 1
ATOM 813 C CA . LYS A 1 96 ? -1.346 6.625 6.134 1.00 98.38 96 LYS A CA 1
ATOM 814 C C . LYS A 1 96 ? -0.673 5.389 6.699 1.00 98.38 96 LYS A C 1
ATOM 816 O O . LYS A 1 96 ? -0.252 5.402 7.851 1.00 98.38 96 LYS A O 1
ATOM 821 N N . LEU A 1 97 ? -0.585 4.332 5.895 1.00 98.38 97 LEU A N 1
ATOM 822 C CA . LEU A 1 97 ? 0.121 3.121 6.291 1.00 98.38 97 LEU A CA 1
ATOM 823 C C . LEU A 1 97 ? 1.618 3.402 6.449 1.00 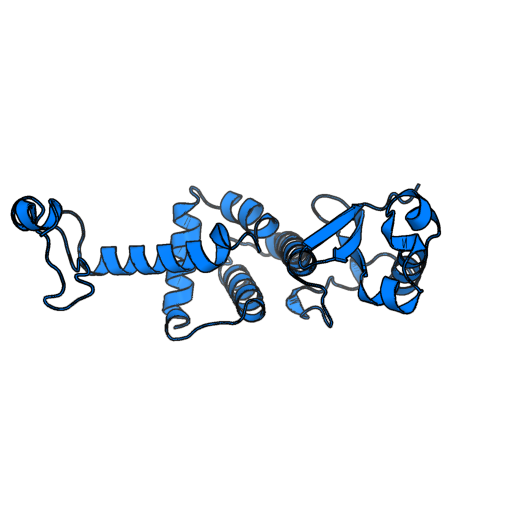98.38 97 LEU A C 1
ATOM 825 O O . LEU A 1 97 ? 2.223 2.980 7.429 1.00 98.38 97 LEU A O 1
ATOM 829 N N . TRP A 1 98 ? 2.193 4.191 5.538 1.00 98.00 98 TRP A N 1
ATOM 830 C CA . TRP A 1 98 ? 3.565 4.665 5.682 1.00 98.00 98 TRP A CA 1
ATOM 831 C C . TRP A 1 98 ? 3.763 5.503 6.952 1.00 98.00 98 TRP A C 1
ATOM 833 O O . TRP A 1 98 ? 4.700 5.241 7.699 1.00 98.00 98 TRP A O 1
ATOM 843 N N . ALA A 1 99 ? 2.867 6.457 7.230 1.00 98.06 99 ALA A N 1
ATOM 844 C CA . ALA A 1 99 ? 2.925 7.293 8.431 1.00 98.06 99 ALA A CA 1
ATOM 845 C C . ALA A 1 99 ? 2.890 6.460 9.726 1.00 98.06 99 ALA A C 1
ATOM 847 O O . ALA A 1 99 ? 3.700 6.677 10.626 1.00 98.06 99 ALA A O 1
ATOM 848 N N . PHE A 1 100 ? 2.021 5.447 9.784 1.00 98.06 100 PHE A N 1
ATOM 849 C CA . PHE A 1 100 ? 1.976 4.503 10.901 1.00 98.06 100 PHE A CA 1
ATOM 850 C C . PHE A 1 100 ? 3.324 3.802 11.110 1.00 98.06 100 PHE A C 1
ATOM 852 O O . PHE A 1 100 ? 3.869 3.831 12.211 1.00 98.06 100 PHE A O 1
ATOM 859 N N . PHE A 1 101 ? 3.915 3.247 10.050 1.00 96.56 101 PHE A N 1
ATOM 860 C CA . PHE A 1 101 ? 5.226 2.602 10.145 1.00 96.56 101 PHE A CA 1
ATOM 861 C C . PHE A 1 101 ? 6.343 3.554 10.564 1.00 96.56 101 PHE A C 1
ATOM 863 O O . PHE A 1 101 ? 7.278 3.148 11.252 1.00 96.56 101 PHE A O 1
ATOM 870 N N . THR A 1 102 ? 6.283 4.819 10.146 1.00 94.81 102 THR A N 1
ATOM 871 C CA . THR A 1 102 ? 7.300 5.792 10.539 1.00 94.81 102 THR A CA 1
ATOM 872 C C . THR A 1 102 ? 7.158 6.243 11.983 1.00 94.81 102 THR A C 1
ATOM 874 O O . THR A 1 102 ? 8.186 6.556 12.583 1.00 94.81 102 THR A O 1
ATOM 877 N N . ASP A 1 103 ? 5.950 6.252 12.539 1.00 96.19 103 ASP A N 1
ATOM 878 C CA . ASP A 1 103 ? 5.699 6.719 13.903 1.00 96.19 103 ASP A CA 1
ATOM 879 C C . ASP A 1 103 ? 5.901 5.606 14.943 1.00 96.19 103 ASP A C 1
ATOM 881 O O . ASP A 1 103 ? 6.424 5.870 16.026 1.00 96.19 103 ASP A O 1
ATOM 885 N N . GLN A 1 104 ? 5.589 4.350 14.604 1.00 94.00 104 GLN A N 1
ATOM 886 C CA . GLN A 1 104 ? 5.715 3.209 15.520 1.00 94.00 104 GLN A CA 1
ATOM 887 C C . GLN A 1 104 ? 7.133 2.632 15.569 1.00 94.00 104 GLN A C 1
ATOM 889 O O . GLN A 1 104 ? 7.401 1.528 15.098 1.00 94.00 104 GLN A O 1
ATOM 894 N N . LYS A 1 105 ? 8.067 3.383 16.161 1.00 90.38 105 LYS A N 1
ATOM 895 C CA . LYS A 1 105 ? 9.495 3.012 16.233 1.00 90.38 105 LYS A CA 1
ATOM 896 C C . LYS A 1 105 ? 9.799 1.766 17.061 1.00 90.38 105 LYS A C 1
ATOM 898 O O . LYS A 1 105 ? 10.823 1.134 16.816 1.00 90.38 105 LYS A O 1
ATOM 903 N N . GLU A 1 106 ? 8.953 1.437 18.033 1.00 89.12 106 GLU A N 1
ATOM 904 C CA . GLU A 1 106 ? 9.123 0.233 18.856 1.00 89.12 106 GLU A CA 1
ATOM 905 C C . GLU A 1 106 ? 8.840 -1.031 18.035 1.00 89.12 106 GLU A C 1
ATOM 907 O O . GLU A 1 106 ? 9.653 -1.954 18.019 1.00 89.12 106 GLU A O 1
ATOM 912 N N . SER A 1 107 ? 7.738 -1.033 17.282 1.00 90.50 107 SER A N 1
ATOM 913 C CA . SER A 1 107 ? 7.335 -2.142 16.407 1.00 90.50 107 SER A CA 1
ATOM 914 C C . SER A 1 107 ? 8.125 -2.176 15.090 1.00 90.50 107 SER A C 1
ATOM 916 O O . SER A 1 107 ? 8.396 -3.245 14.536 1.00 90.50 107 SER A O 1
ATOM 918 N N . PHE A 1 108 ? 8.530 -1.003 14.594 1.00 92.12 108 PHE A N 1
ATOM 919 C CA . PHE A 1 108 ? 9.267 -0.814 13.345 1.00 92.12 108 PHE A CA 1
ATOM 920 C C . PHE A 1 108 ? 10.536 0.023 13.580 1.00 92.12 108 PHE A C 1
ATOM 922 O O . PHE A 1 108 ? 10.560 1.233 13.316 1.00 92.12 108 PHE A O 1
ATOM 929 N N . PRO A 1 109 ? 11.621 -0.615 14.059 1.00 91.31 109 PRO A N 1
ATOM 930 C CA . PRO A 1 109 ? 12.916 0.040 14.213 1.00 91.31 109 PRO A CA 1
ATOM 931 C C . PRO A 1 109 ? 13.472 0.555 12.876 1.00 91.31 109 PRO A C 1
ATOM 933 O O . PRO A 1 109 ? 12.968 0.258 11.793 1.00 91.31 109 PRO A O 1
ATOM 936 N N . SER A 1 110 ? 14.524 1.376 12.926 1.00 88.69 110 SER A N 1
ATOM 937 C CA . SER A 1 110 ? 15.052 2.079 11.743 1.00 88.69 110 SER A CA 1
ATOM 938 C C . SER A 1 110 ? 15.429 1.150 10.581 1.00 88.69 110 SER A C 1
ATOM 940 O O . SER A 1 110 ? 15.168 1.493 9.425 1.00 88.69 110 SER A O 1
ATOM 942 N N . ASP A 1 111 ? 15.959 -0.034 10.878 1.00 89.50 111 ASP A N 1
ATOM 943 C CA . ASP A 1 111 ? 16.314 -1.087 9.917 1.00 89.50 111 ASP A CA 1
ATOM 944 C C . ASP A 1 111 ? 15.104 -1.684 9.173 1.00 89.50 111 ASP A C 1
ATOM 946 O O . ASP A 1 111 ? 15.244 -2.229 8.080 1.00 89.50 111 ASP A O 1
ATOM 950 N N . SER A 1 112 ? 13.897 -1.514 9.711 1.00 91.31 112 SER A N 1
ATOM 951 C CA . SER A 1 112 ? 12.639 -1.975 9.120 1.00 91.31 112 SER A CA 1
ATOM 952 C C . SER A 1 112 ? 12.126 -1.035 8.024 1.00 91.31 112 SER A C 1
ATOM 954 O O . SER A 1 112 ? 11.285 -1.420 7.213 1.00 91.31 112 SER A O 1
ATOM 956 N N . THR A 1 113 ? 12.665 0.184 7.940 1.00 92.06 113 THR A N 1
ATOM 957 C CA . THR A 1 113 ? 12.208 1.211 6.991 1.00 92.06 113 THR A CA 1
ATOM 958 C C . THR A 1 113 ? 12.405 0.789 5.534 1.00 92.06 113 THR A C 1
ATOM 960 O O . THR A 1 113 ? 11.494 0.935 4.722 1.00 92.06 113 THR A O 1
ATOM 963 N N . ALA A 1 114 ? 13.587 0.271 5.188 1.00 91.81 114 ALA A N 1
ATOM 964 C CA . ALA A 1 114 ? 13.899 -0.170 3.829 1.00 91.81 114 ALA A CA 1
ATOM 965 C C . ALA A 1 114 ? 13.015 -1.349 3.363 1.00 91.81 114 ALA A C 1
ATOM 967 O O . ALA A 1 114 ? 12.358 -1.204 2.327 1.00 91.81 114 ALA A O 1
ATOM 968 N N . PRO A 1 115 ? 12.897 -2.467 4.112 1.00 93.00 115 PRO A N 1
ATOM 969 C CA . PRO A 1 115 ? 12.055 -3.587 3.696 1.00 93.00 115 PRO A CA 1
ATOM 970 C C . PRO A 1 115 ? 10.561 -3.245 3.641 1.00 93.00 115 PRO A C 1
ATOM 972 O O . PRO A 1 115 ? 9.863 -3.778 2.774 1.00 93.00 115 PRO A O 1
ATOM 975 N N . LEU A 1 116 ? 10.068 -2.352 4.511 1.00 94.50 116 LEU A N 1
ATOM 976 C CA . LEU A 1 116 ? 8.694 -1.841 4.440 1.00 94.50 116 LEU A CA 1
ATOM 977 C C . LEU A 1 116 ? 8.470 -0.988 3.198 1.00 94.50 116 LEU A C 1
ATOM 979 O O . LEU A 1 116 ? 7.477 -1.184 2.498 1.00 94.50 116 LEU A O 1
ATOM 983 N N . ARG A 1 117 ? 9.394 -0.063 2.909 1.00 95.50 117 ARG A N 1
ATOM 984 C CA . ARG A 1 117 ? 9.311 0.810 1.734 1.00 95.50 117 ARG A CA 1
ATOM 985 C C . ARG A 1 117 ? 9.251 -0.003 0.451 1.00 95.50 117 ARG A C 1
ATOM 987 O O . ARG A 1 117 ? 8.401 0.258 -0.392 1.00 95.50 117 ARG A O 1
ATOM 994 N N . GLU A 1 118 ? 10.126 -0.994 0.326 1.00 95.19 118 GLU A N 1
ATOM 995 C CA . GLU A 1 118 ? 10.203 -1.875 -0.838 1.00 95.19 118 GLU A CA 1
ATOM 996 C C . GLU A 1 118 ? 8.891 -2.628 -1.082 1.00 95.19 118 GLU A C 1
ATOM 998 O O . GLU A 1 118 ? 8.347 -2.596 -2.188 1.00 95.19 118 GLU A O 1
ATOM 1003 N N . ARG A 1 119 ? 8.327 -3.236 -0.032 1.00 96.19 119 ARG A N 1
ATOM 1004 C CA . ARG A 1 119 ? 7.056 -3.972 -0.118 1.00 96.19 119 ARG A CA 1
ATOM 1005 C C . ARG A 1 119 ? 5.878 -3.049 -0.404 1.00 96.19 119 ARG A C 1
ATOM 1007 O O . ARG A 1 119 ? 5.055 -3.365 -1.256 1.00 96.19 119 ARG A O 1
ATOM 1014 N N . LEU A 1 120 ? 5.847 -1.875 0.226 1.00 97.44 120 LEU A N 1
ATOM 1015 C CA . LEU A 1 120 ? 4.783 -0.898 0.006 1.00 97.44 120 LEU A CA 1
ATOM 1016 C C . LEU A 1 120 ? 4.849 -0.303 -1.402 1.00 97.44 120 LEU A C 1
ATOM 1018 O O . LEU A 1 120 ? 3.818 -0.061 -2.026 1.00 97.44 120 LEU A O 1
ATOM 1022 N N . ARG A 1 121 ? 6.059 -0.114 -1.939 1.00 97.19 121 ARG A N 1
ATOM 1023 C CA . ARG A 1 121 ? 6.264 0.265 -3.337 1.00 97.19 121 ARG A CA 1
ATOM 1024 C C . ARG A 1 121 ? 5.805 -0.844 -4.283 1.00 97.19 121 ARG A C 1
ATOM 1026 O O . ARG A 1 121 ? 5.172 -0.531 -5.287 1.00 97.19 121 ARG A O 1
ATOM 1033 N N . LEU A 1 122 ? 6.093 -2.110 -3.981 1.00 96.88 122 LEU A N 1
ATOM 1034 C CA . LEU A 1 122 ? 5.637 -3.243 -4.791 1.00 96.88 122 LEU A CA 1
ATOM 1035 C C . LEU A 1 122 ? 4.108 -3.294 -4.844 1.00 96.88 122 LEU A C 1
ATOM 1037 O O . LEU A 1 122 ? 3.535 -3.314 -5.931 1.00 96.88 122 LEU A O 1
ATOM 1041 N N . ASP A 1 123 ? 3.459 -3.221 -3.685 1.00 97.56 123 ASP A N 1
ATOM 1042 C CA . ASP A 1 123 ? 2.003 -3.144 -3.556 1.00 97.56 123 ASP A CA 1
ATOM 1043 C C . ASP A 1 123 ? 1.420 -1.954 -4.342 1.00 97.56 123 ASP A C 1
ATOM 1045 O O . ASP A 1 123 ? 0.406 -2.090 -5.029 1.00 97.56 123 ASP A O 1
ATOM 1049 N N . TYR A 1 124 ? 2.104 -0.803 -4.346 1.00 97.25 124 TYR A N 1
ATOM 1050 C CA . TYR A 1 124 ? 1.703 0.367 -5.134 1.00 97.25 124 TYR A CA 1
ATOM 1051 C C . TYR A 1 124 ? 1.728 0.095 -6.645 1.00 97.25 124 TYR A C 1
ATOM 1053 O O . TYR A 1 124 ? 0.763 0.410 -7.342 1.00 97.25 124 TYR A O 1
ATOM 1061 N N . TYR A 1 125 ? 2.801 -0.528 -7.149 1.00 97.00 125 TYR A N 1
ATOM 1062 C CA . TYR A 1 125 ? 2.920 -0.914 -8.559 1.00 97.00 125 TYR A CA 1
ATOM 1063 C C . TYR A 1 125 ? 1.952 -2.033 -8.958 1.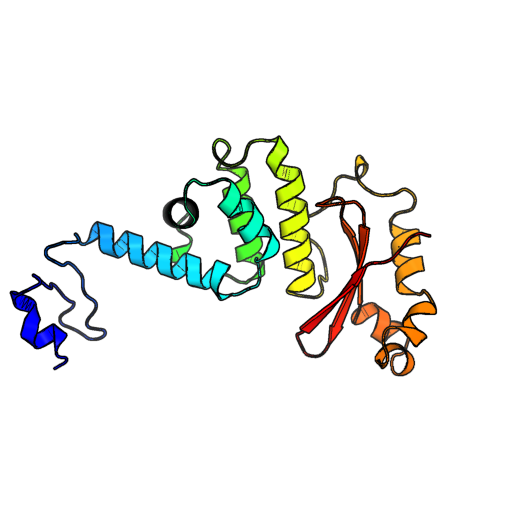00 97.00 125 TYR A C 1
ATOM 1065 O O . TYR A 1 125 ? 1.545 -2.083 -10.117 1.00 97.00 125 TYR A O 1
ATOM 1073 N N . LEU A 1 126 ? 1.578 -2.924 -8.038 1.00 96.81 126 LEU A N 1
ATOM 1074 C CA . LEU A 1 126 ? 0.579 -3.965 -8.285 1.00 96.81 126 LEU A CA 1
ATOM 1075 C C . LEU A 1 126 ? -0.838 -3.394 -8.348 1.00 96.81 126 LEU A C 1
ATOM 1077 O O . LEU A 1 126 ? -1.638 -3.831 -9.179 1.00 96.81 126 LEU A O 1
ATOM 1081 N N . TRP A 1 127 ? -1.140 -2.414 -7.497 1.00 95.19 127 TRP A N 1
ATOM 1082 C CA . TRP A 1 127 ? -2.458 -1.796 -7.419 1.00 95.19 127 TRP A CA 1
ATOM 1083 C C . TRP A 1 127 ? -2.799 -0.947 -8.654 1.00 95.19 127 TRP A C 1
ATOM 1085 O O . TRP A 1 127 ? -3.894 -1.094 -9.202 1.00 95.19 127 TRP A O 1
ATOM 1095 N N . GLU A 1 128 ? -1.899 -0.070 -9.108 1.00 92.19 128 GLU A N 1
ATOM 1096 C CA . GLU A 1 128 ? -2.134 0.749 -10.304 1.00 92.19 128 GLU A CA 1
ATOM 1097 C C . GLU A 1 128 ? -0.847 1.065 -11.071 1.00 92.19 128 GLU A C 1
ATOM 1099 O O . GLU A 1 128 ? 0.249 0.993 -10.524 1.00 92.19 128 GLU A O 1
ATOM 1104 N N . ARG A 1 129 ? -0.982 1.488 -12.337 1.00 94.19 129 ARG A N 1
ATOM 1105 C CA . ARG A 1 129 ? 0.131 2.047 -13.118 1.00 94.19 129 ARG A CA 1
ATOM 1106 C C . ARG A 1 129 ? 0.473 3.445 -12.588 1.00 94.19 129 ARG A C 1
ATOM 1108 O O . ARG A 1 129 ? -0.298 4.376 -12.839 1.00 94.19 129 ARG A O 1
ATOM 1115 N N . PRO A 1 130 ? 1.642 3.659 -11.956 1.00 89.62 130 PRO A N 1
ATOM 1116 C CA . PRO A 1 130 ? 1.947 4.957 -11.363 1.00 89.62 130 PRO A CA 1
ATOM 1117 C C . PRO A 1 130 ? 2.285 5.999 -12.428 1.00 89.62 130 PRO A C 1
ATOM 1119 O O . PRO A 1 130 ? 3.227 5.806 -13.190 1.00 89.62 130 PRO A O 1
ATOM 1122 N N . ASN A 1 131 ? 1.599 7.141 -12.465 1.00 87.25 131 ASN A N 1
ATOM 1123 C CA . ASN A 1 131 ? 2.101 8.292 -13.237 1.00 87.25 131 ASN A CA 1
ATOM 1124 C C . ASN A 1 131 ? 3.339 8.911 -12.566 1.00 87.25 131 ASN A C 1
ATOM 1126 O O . ASN A 1 131 ? 4.257 9.368 -13.239 1.00 87.25 131 ASN A O 1
ATOM 1130 N N . SER A 1 132 ? 3.360 8.892 -11.234 1.00 89.56 132 SER A N 1
ATOM 1131 C CA . SER A 1 132 ? 4.490 9.251 -10.388 1.00 89.56 132 SER A CA 1
ATOM 1132 C C . SER A 1 132 ? 4.471 8.371 -9.142 1.00 89.56 132 SER A C 1
ATOM 1134 O O . SER A 1 132 ? 3.403 7.978 -8.667 1.00 89.56 132 SER A O 1
ATOM 1136 N N . VAL A 1 133 ? 5.655 8.048 -8.628 1.00 92.88 133 VAL A N 1
ATOM 1137 C CA . VAL A 1 133 ? 5.808 7.320 -7.366 1.00 92.88 133 VAL A CA 1
ATOM 1138 C C . VAL A 1 133 ? 6.025 8.346 -6.249 1.00 92.88 133 VAL A C 1
ATOM 1140 O O . VAL A 1 133 ? 6.869 9.230 -6.414 1.00 92.88 133 VAL A O 1
ATOM 1143 N N . PRO A 1 134 ? 5.274 8.278 -5.136 1.00 94.75 134 PRO A N 1
ATOM 1144 C CA . PRO A 1 134 ? 5.489 9.157 -3.992 1.00 94.75 134 PRO A CA 1
ATOM 1145 C C . PRO A 1 134 ? 6.924 9.092 -3.456 1.00 94.75 134 PRO A C 1
ATOM 1147 O O . PRO A 1 134 ? 7.508 8.014 -3.376 1.00 94.75 134 PRO A O 1
ATOM 1150 N N . VAL A 1 135 ? 7.474 10.234 -3.025 1.00 94.75 135 VAL A N 1
ATOM 1151 C CA . VAL A 1 135 ? 8.882 10.354 -2.588 1.00 94.75 135 VAL A CA 1
ATOM 1152 C C . VAL A 1 135 ? 9.235 9.364 -1.477 1.00 94.75 135 VAL A C 1
ATOM 1154 O O . VAL A 1 135 ? 10.309 8.776 -1.498 1.00 94.75 135 VAL A O 1
ATOM 1157 N N . TYR A 1 136 ? 8.316 9.120 -0.541 1.00 94.75 136 TYR A N 1
ATOM 1158 C CA . TYR A 1 136 ? 8.540 8.191 0.567 1.00 94.75 136 TYR A CA 1
ATOM 1159 C C . TYR A 1 136 ? 8.636 6.716 0.141 1.00 94.75 136 TYR A C 1
ATOM 1161 O O . TYR A 1 136 ? 9.119 5.896 0.921 1.00 94.75 136 TYR A O 1
ATOM 1169 N N . LEU A 1 137 ? 8.202 6.383 -1.082 1.00 95.75 137 LEU A N 1
ATOM 1170 C CA . LEU A 1 137 ? 8.356 5.063 -1.694 1.00 95.75 137 LEU A CA 1
ATOM 1171 C C . LEU A 1 137 ? 9.608 4.956 -2.567 1.00 95.75 137 LEU A C 1
ATOM 1173 O O . LEU A 1 137 ? 9.974 3.845 -2.932 1.00 95.75 137 LEU A O 1
ATOM 1177 N N . LEU A 1 138 ? 10.273 6.063 -2.908 1.00 92.81 138 LEU A N 1
ATOM 1178 C CA . LEU A 1 138 ? 11.462 6.025 -3.757 1.00 92.81 138 LEU A CA 1
ATOM 1179 C C . LEU A 1 138 ? 12.642 5.367 -3.035 1.00 92.81 138 LEU A C 1
ATOM 1181 O O . LEU A 1 138 ? 12.876 5.572 -1.838 1.00 92.81 138 LEU A O 1
ATOM 1185 N N . LEU A 1 139 ? 13.409 4.582 -3.791 1.00 89.88 139 LEU A N 1
ATOM 1186 C CA . LEU A 1 139 ? 14.695 4.095 -3.318 1.00 89.88 139 LEU A CA 1
ATOM 1187 C C . LEU A 1 139 ? 15.705 5.246 -3.249 1.00 89.88 139 LEU A C 1
ATOM 1189 O O . LEU A 1 139 ? 15.700 6.094 -4.142 1.00 89.88 139 LEU A O 1
ATOM 1193 N N . PRO A 1 140 ? 16.578 5.272 -2.227 1.00 88.44 140 PRO A N 1
ATOM 1194 C CA . PRO A 1 140 ? 17.746 6.144 -2.227 1.00 88.44 140 PRO A CA 1
ATOM 1195 C C . PRO A 1 140 ? 18.637 5.868 -3.444 1.00 88.44 140 PRO A C 1
ATOM 1197 O O . PRO A 1 140 ? 18.779 4.713 -3.845 1.00 88.44 140 PRO A O 1
ATOM 1200 N N . ASP A 1 141 ? 19.280 6.900 -3.991 1.00 88.19 141 ASP A N 1
ATOM 1201 C CA . ASP A 1 141 ? 20.132 6.766 -5.185 1.00 88.19 141 ASP A CA 1
ATOM 1202 C C . ASP A 1 141 ? 21.283 5.767 -4.986 1.00 88.19 141 ASP A C 1
ATOM 1204 O O . ASP A 1 141 ? 21.614 5.012 -5.895 1.00 88.19 141 ASP A O 1
ATOM 1208 N N . GLU A 1 142 ? 21.844 5.699 -3.775 1.00 88.38 142 GLU A N 1
ATOM 1209 C CA . GLU A 1 142 ? 22.886 4.734 -3.383 1.00 88.38 142 GLU A CA 1
ATOM 1210 C C . GLU A 1 142 ? 22.449 3.263 -3.491 1.00 88.38 142 GLU A C 1
ATOM 1212 O O . GLU A 1 142 ? 23.287 2.371 -3.613 1.00 88.38 142 GLU A O 1
ATOM 1217 N N . ASN A 1 143 ? 21.138 3.013 -3.492 1.00 89.69 143 ASN A N 1
ATOM 1218 C CA . ASN A 1 143 ? 20.540 1.684 -3.572 1.00 89.69 143 ASN A CA 1
ATOM 1219 C C . ASN A 1 143 ? 20.078 1.320 -4.991 1.00 89.69 143 ASN A C 1
ATOM 1221 O O . ASN A 1 143 ? 19.618 0.195 -5.223 1.00 89.69 143 ASN A O 1
ATOM 1225 N N . LEU A 1 144 ? 20.172 2.250 -5.944 1.00 91.81 144 LEU A N 1
ATOM 1226 C CA . LEU A 1 144 ? 19.797 2.011 -7.330 1.00 91.81 144 LEU A CA 1
ATOM 1227 C C . LEU A 1 144 ? 20.953 1.364 -8.115 1.00 91.81 144 LEU A C 1
ATOM 1229 O O . LEU A 1 144 ? 22.117 1.717 -7.925 1.00 91.81 144 LEU A O 1
ATOM 1233 N N . PRO A 1 145 ? 20.652 0.441 -9.046 1.00 92.44 145 PRO A N 1
ATOM 1234 C CA . PRO A 1 145 ? 21.633 -0.053 -10.004 1.00 92.44 145 PRO A CA 1
ATOM 1235 C C . PRO A 1 145 ? 22.285 1.088 -10.807 1.00 92.44 145 PRO A C 1
ATOM 1237 O O . PRO A 1 145 ? 21.620 2.081 -11.112 1.00 92.44 145 PRO A O 1
ATOM 1240 N N . PRO A 1 146 ? 23.555 0.956 -11.226 1.00 92.19 146 PRO A N 1
ATOM 1241 C CA . PRO A 1 146 ? 24.180 1.940 -12.107 1.00 92.19 146 PRO A CA 1
ATOM 1242 C C . PRO A 1 146 ? 23.426 2.022 -13.442 1.00 92.19 146 PRO A C 1
ATOM 1244 O O . PRO A 1 146 ? 22.943 1.008 -13.940 1.00 92.19 146 PRO A O 1
ATOM 1247 N N . ASN A 1 147 ? 23.351 3.215 -14.044 1.00 93.75 147 ASN A N 1
ATOM 1248 C CA . ASN A 1 147 ? 22.598 3.462 -15.288 1.00 93.75 147 ASN A CA 1
ATOM 1249 C C . ASN A 1 147 ? 21.116 3.044 -15.181 1.00 93.75 147 ASN A C 1
ATOM 1251 O O . ASN A 1 147 ? 20.538 2.433 -16.084 1.00 93.75 147 ASN A O 1
ATOM 1255 N N . TYR A 1 148 ? 20.512 3.314 -14.021 1.00 93.81 148 TYR A N 1
ATOM 1256 C CA . TYR A 1 148 ? 19.160 2.882 -13.683 1.00 93.81 148 TYR A CA 1
ATOM 1257 C C . TYR A 1 148 ? 18.095 3.236 -14.746 1.00 93.81 148 TYR A C 1
ATOM 1259 O O . TYR A 1 148 ? 17.340 2.337 -15.142 1.00 93.81 148 TYR A O 1
ATOM 1267 N N . PRO A 1 149 ? 18.013 4.483 -15.261 1.00 94.25 149 PRO A N 1
ATOM 1268 C CA . PRO A 1 149 ? 17.045 4.830 -16.302 1.00 94.25 149 PRO A CA 1
ATOM 1269 C C . PRO A 1 149 ? 17.278 4.082 -17.620 1.00 94.25 149 PRO A C 1
ATOM 1271 O O . PRO A 1 149 ? 16.316 3.648 -18.260 1.00 94.25 149 PRO A O 1
ATOM 1274 N N . GLU A 1 150 ? 18.537 3.901 -18.021 1.00 95.88 150 GLU A N 1
ATOM 1275 C CA . GLU A 1 150 ? 18.912 3.207 -19.252 1.00 95.88 150 GLU A CA 1
ATOM 1276 C C . GLU A 1 150 ? 18.550 1.723 -19.182 1.00 95.88 150 GLU A C 1
ATOM 1278 O O . GLU A 1 150 ? 17.992 1.183 -20.139 1.00 95.88 150 GLU A O 1
ATOM 1283 N N . ILE A 1 151 ? 18.798 1.071 -18.040 1.00 95.56 151 ILE A N 1
ATOM 1284 C CA . ILE A 1 151 ? 18.438 -0.335 -17.824 1.00 95.56 151 ILE A CA 1
ATOM 1285 C C . ILE A 1 151 ? 16.916 -0.511 -17.843 1.00 95.56 151 ILE A C 1
ATOM 1287 O O . ILE A 1 151 ? 16.419 -1.402 -18.534 1.00 95.56 151 ILE A O 1
ATOM 1291 N N . LYS A 1 152 ? 16.161 0.366 -17.162 1.00 95.31 152 LYS A N 1
ATOM 1292 C CA . LYS A 1 152 ? 14.686 0.355 -17.201 1.00 95.31 152 LYS A CA 1
ATOM 1293 C C . LYS A 1 152 ? 14.162 0.396 -18.623 1.00 95.31 152 LYS A C 1
ATOM 1295 O O . LYS A 1 152 ? 13.312 -0.408 -19.000 1.00 95.31 152 LYS A O 1
ATOM 1300 N N . TYR A 1 153 ? 14.669 1.346 -19.402 1.00 95.31 153 TYR A N 1
ATOM 1301 C CA . TYR A 1 153 ? 14.264 1.517 -20.785 1.00 95.31 153 TYR A CA 1
ATOM 1302 C C . TYR A 1 153 ? 14.667 0.311 -21.646 1.00 95.31 153 TYR A C 1
ATOM 1304 O O . TYR A 1 153 ? 13.835 -0.188 -22.399 1.00 95.31 153 TYR A O 1
ATOM 1312 N N . SER A 1 154 ? 15.900 -0.185 -21.502 1.00 95.62 154 SER A N 1
ATOM 1313 C CA . SER A 1 154 ? 16.402 -1.372 -22.206 1.00 95.62 154 SER A CA 1
ATOM 1314 C C . SER A 1 154 ? 15.496 -2.579 -21.973 1.00 95.62 154 SER A C 1
ATOM 1316 O O . SER A 1 154 ? 14.964 -3.148 -22.923 1.00 95.62 154 SER A O 1
ATOM 1318 N N . PHE A 1 155 ? 15.216 -2.895 -20.707 1.00 96.69 155 PHE A N 1
ATOM 1319 C CA . PHE A 1 155 ? 14.321 -3.987 -20.349 1.00 96.69 155 PHE A CA 1
ATOM 1320 C C . PHE A 1 155 ? 12.901 -3.767 -20.833 1.00 96.69 155 PHE A C 1
ATOM 1322 O O . PHE A 1 155 ? 12.284 -4.708 -21.313 1.00 96.69 155 PHE A O 1
ATOM 1329 N N . GLN A 1 156 ? 12.368 -2.549 -20.752 1.00 95.69 156 GLN A N 1
ATOM 1330 C CA . GLN A 1 156 ? 11.016 -2.287 -21.231 1.00 95.69 156 GLN A CA 1
ATOM 1331 C C . GLN A 1 156 ? 10.901 -2.501 -22.744 1.00 95.69 156 GLN A C 1
ATOM 1333 O O . GLN A 1 156 ? 9.866 -2.959 -23.206 1.00 95.69 156 GLN A O 1
ATOM 1338 N N . GLN A 1 157 ? 11.932 -2.177 -23.525 1.00 94.81 157 GLN A N 1
ATOM 1339 C CA . GLN A 1 157 ? 11.913 -2.300 -24.989 1.00 94.81 157 GLN A CA 1
ATOM 1340 C C . GLN A 1 157 ? 12.505 -3.623 -25.499 1.00 94.81 157 GLN A C 1
ATOM 1342 O O . GLN A 1 157 ? 12.710 -3.774 -26.703 1.00 94.81 157 GLN A O 1
ATOM 1347 N N . ASP A 1 158 ? 12.796 -4.566 -24.605 1.00 94.62 158 ASP A N 1
ATOM 1348 C CA . ASP A 1 158 ? 13.453 -5.815 -24.960 1.00 94.62 158 ASP A CA 1
ATOM 1349 C C . ASP A 1 158 ? 12.562 -6.681 -25.882 1.00 94.62 158 ASP A C 1
ATOM 1351 O O . ASP A 1 158 ? 11.411 -6.964 -25.537 1.00 94.62 158 ASP A O 1
ATOM 1355 N N . PRO A 1 159 ? 13.066 -7.149 -27.041 1.00 93.19 159 PRO A N 1
ATOM 1356 C CA . PRO A 1 159 ? 12.303 -8.001 -27.952 1.00 93.19 159 PRO A CA 1
ATOM 1357 C C . PRO A 1 159 ? 11.793 -9.309 -27.332 1.00 93.19 159 PRO A C 1
ATOM 1359 O O . PRO A 1 159 ? 10.857 -9.899 -27.869 1.00 93.19 159 PRO A O 1
ATOM 1362 N N . ARG A 1 160 ? 12.351 -9.766 -26.198 1.00 94.00 160 ARG A N 1
ATOM 1363 C CA . ARG A 1 160 ? 11.907 -10.986 -25.501 1.00 94.00 160 ARG A CA 1
ATOM 1364 C C . ARG A 1 160 ? 10.411 -10.983 -25.176 1.00 94.00 160 ARG A C 1
ATOM 1366 O O . ARG A 1 160 ? 9.804 -12.052 -25.113 1.00 94.00 160 ARG A O 1
ATOM 1373 N N . TRP A 1 161 ? 9.809 -9.805 -24.977 1.00 95.56 161 TRP A N 1
ATOM 1374 C CA . TRP A 1 161 ? 8.387 -9.682 -24.641 1.00 95.56 161 TRP A CA 1
ATOM 1375 C C . TRP A 1 161 ? 7.471 -10.223 -25.732 1.00 95.56 161 TRP A C 1
ATOM 1377 O O . TRP A 1 161 ? 6.406 -10.735 -25.407 1.00 95.56 161 TRP A O 1
ATOM 1387 N N . ASP A 1 162 ? 7.926 -10.236 -26.985 1.00 93.88 162 ASP A N 1
ATOM 1388 C CA . ASP A 1 162 ? 7.223 -10.845 -28.115 1.00 93.88 162 ASP A CA 1
ATOM 1389 C C . ASP A 1 162 ? 6.909 -12.336 -27.913 1.00 93.88 162 ASP A C 1
ATOM 1391 O O . ASP A 1 162 ? 5.910 -12.851 -28.417 1.00 93.88 162 ASP A O 1
ATOM 1395 N N . HIS A 1 163 ? 7.756 -13.031 -27.151 1.00 94.25 163 HIS A N 1
ATOM 1396 C CA . HIS A 1 163 ? 7.625 -14.458 -26.868 1.00 94.25 163 HIS A CA 1
ATOM 1397 C C . HIS A 1 163 ? 6.981 -14.754 -25.508 1.00 94.25 163 HIS A C 1
ATOM 1399 O O . HIS A 1 163 ? 6.521 -15.873 -25.290 1.00 94.25 163 HIS A O 1
ATOM 1405 N N . ILE A 1 164 ? 6.965 -13.780 -24.593 1.00 94.88 164 ILE A N 1
ATOM 1406 C CA . ILE A 1 164 ? 6.504 -13.951 -23.206 1.00 94.88 164 ILE A CA 1
ATOM 1407 C C . ILE A 1 164 ? 5.088 -13.393 -23.013 1.00 94.88 164 ILE A C 1
ATOM 1409 O O . ILE A 1 164 ? 4.300 -13.970 -22.266 1.00 94.88 164 ILE A O 1
ATOM 1413 N N . ILE A 1 165 ? 4.763 -12.280 -23.676 1.00 95.44 165 ILE A N 1
ATOM 1414 C CA . ILE A 1 165 ? 3.508 -11.539 -23.514 1.00 95.44 165 ILE A CA 1
ATOM 1415 C C . ILE A 1 165 ? 2.817 -11.486 -24.882 1.00 95.44 165 ILE A C 1
ATOM 1417 O O . ILE A 1 165 ? 3.186 -10.657 -25.716 1.00 95.44 165 ILE A O 1
ATOM 1421 N N . PRO A 1 166 ? 1.827 -12.359 -25.148 1.00 93.12 166 PRO A N 1
ATOM 1422 C CA . PRO A 1 166 ? 1.154 -12.447 -26.448 1.00 93.12 166 PRO A CA 1
ATOM 1423 C C . PRO A 1 166 ? 0.603 -11.110 -26.960 1.00 93.12 166 PRO A C 1
ATOM 1425 O O . PRO A 1 166 ? 0.613 -10.841 -28.162 1.00 93.12 166 PRO A O 1
ATOM 1428 N N . GLU A 1 167 ? 0.147 -10.254 -26.048 1.00 94.81 167 GLU A N 1
ATOM 1429 C CA . GLU A 1 167 ? -0.411 -8.937 -26.331 1.00 94.81 167 GLU A CA 1
ATOM 1430 C C . GLU A 1 167 ? 0.623 -7.942 -26.871 1.00 94.81 167 GLU A C 1
ATOM 1432 O O . GLU A 1 167 ? 0.235 -6.979 -27.535 1.00 94.81 167 GLU A O 1
ATOM 1437 N N . PHE A 1 168 ? 1.922 -8.175 -26.644 1.00 93.31 168 PHE A N 1
ATOM 1438 C CA . PHE A 1 168 ? 3.008 -7.295 -27.084 1.00 93.31 168 PHE A CA 1
ATOM 1439 C C . PHE A 1 168 ? 2.954 -7.028 -28.595 1.00 93.31 168 PHE A C 1
ATOM 1441 O O . PHE A 1 168 ? 3.015 -5.877 -29.020 1.00 93.31 168 PHE A O 1
ATOM 1448 N N . ARG A 1 169 ? 2.733 -8.073 -29.409 1.00 90.31 169 ARG A N 1
ATOM 1449 C CA . ARG A 1 169 ? 2.631 -7.979 -30.882 1.00 90.31 169 ARG A CA 1
ATOM 1450 C C . ARG A 1 169 ? 1.505 -7.078 -31.370 1.00 90.31 169 ARG A C 1
ATOM 1452 O O . ARG A 1 169 ? 1.577 -6.543 -32.473 1.00 90.31 169 ARG A O 1
ATOM 1459 N N . GLY A 1 170 ? 0.441 -6.971 -30.579 1.00 92.31 170 GLY A N 1
ATOM 1460 C CA . GLY A 1 170 ? -0.734 -6.173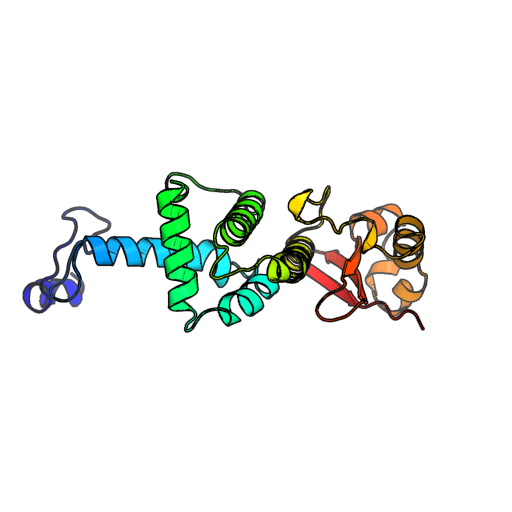 -30.907 1.00 92.31 170 GLY A CA 1
ATOM 1461 C C . GLY A 1 170 ? -0.612 -4.709 -30.496 1.00 92.31 170 GLY A C 1
ATOM 1462 O O . GLY A 1 170 ? -1.504 -3.927 -30.822 1.00 92.31 170 GLY A O 1
ATOM 1463 N N . MET A 1 171 ? 0.448 -4.335 -29.775 1.00 94.88 171 MET A N 1
ATOM 1464 C CA . MET A 1 171 ? 0.649 -2.984 -29.270 1.00 94.88 171 MET A CA 1
ATOM 1465 C C . MET A 1 171 ? 1.727 -2.254 -30.061 1.00 94.88 171 MET A C 1
ATOM 1467 O O . MET A 1 171 ? 2.819 -2.767 -30.295 1.00 94.88 171 MET A O 1
ATOM 1471 N N . ASP A 1 172 ? 1.456 -0.998 -30.410 1.00 94.81 172 ASP A N 1
ATOM 1472 C CA . ASP A 1 172 ? 2.530 -0.096 -30.795 1.00 94.81 172 ASP A CA 1
ATOM 1473 C C . ASP A 1 172 ? 3.403 0.267 -29.579 1.00 94.81 172 ASP A C 1
ATOM 1475 O O . ASP A 1 172 ? 3.062 0.055 -28.409 1.00 94.81 172 ASP A O 1
ATOM 1479 N N . ARG A 1 173 ? 4.548 0.889 -29.851 1.00 92.00 173 ARG A N 1
ATOM 1480 C CA . ARG A 1 173 ? 5.517 1.264 -28.821 1.00 92.00 173 ARG A CA 1
ATOM 1481 C C . ARG A 1 173 ? 4.957 2.204 -27.743 1.00 92.00 173 ARG A C 1
ATOM 1483 O O . ARG A 1 173 ? 5.352 2.113 -26.578 1.00 92.00 173 ARG A O 1
ATOM 1490 N N . ARG A 1 174 ? 4.065 3.134 -28.098 1.00 94.00 174 ARG A N 1
ATOM 1491 C CA . ARG A 1 174 ? 3.428 4.050 -27.135 1.00 94.00 174 ARG A CA 1
ATOM 1492 C C . ARG A 1 174 ? 2.415 3.314 -26.270 1.00 94.00 174 ARG A C 1
ATOM 1494 O O . ARG A 1 174 ? 2.390 3.551 -25.063 1.00 94.00 174 ARG A O 1
ATOM 1501 N N . GLN A 1 175 ? 1.601 2.447 -26.862 1.00 95.19 175 GLN A N 1
ATOM 1502 C CA . GLN A 1 175 ? 0.647 1.605 -26.145 1.00 95.19 175 GLN A CA 1
ATOM 1503 C C . GLN A 1 175 ? 1.381 0.718 -25.141 1.00 95.19 175 GLN A C 1
ATOM 1505 O O . GLN A 1 175 ? 1.063 0.766 -23.954 1.00 95.19 175 GLN A O 1
ATOM 1510 N N . TRP A 1 176 ? 2.438 0.035 -25.585 1.00 96.12 176 TRP A N 1
ATOM 1511 C CA . TRP A 1 176 ? 3.285 -0.791 -24.731 1.00 96.12 176 TRP A CA 1
ATOM 1512 C C . TRP A 1 176 ? 3.886 -0.010 -23.558 1.00 96.12 176 TRP A C 1
ATOM 1514 O O . TRP A 1 176 ? 3.789 -0.428 -22.406 1.00 96.12 176 TRP A O 1
ATOM 1524 N N . THR A 1 177 ? 4.442 1.174 -23.825 1.00 94.12 177 THR A N 1
ATOM 1525 C CA . THR A 1 177 ? 5.077 2.010 -22.790 1.00 94.12 177 THR A CA 1
ATOM 1526 C C . THR A 1 177 ? 4.068 2.491 -21.740 1.00 94.12 177 THR A C 1
ATOM 1528 O O . THR A 1 177 ? 4.399 2.603 -20.560 1.00 94.12 177 THR A O 1
ATOM 1531 N N . ARG A 1 178 ? 2.822 2.770 -22.146 1.00 93.88 178 ARG A N 1
ATOM 1532 C CA . ARG A 1 178 ? 1.733 3.160 -21.234 1.00 93.88 178 ARG A CA 1
ATOM 1533 C C . ARG A 1 178 ? 1.186 1.975 -20.443 1.00 93.88 178 ARG A C 1
ATOM 1535 O O . ARG A 1 178 ? 0.806 2.152 -19.290 1.00 93.88 178 ARG A O 1
ATOM 1542 N N . ALA A 1 179 ? 1.156 0.796 -21.057 1.00 96.00 179 ALA A N 1
ATOM 1543 C CA . ALA A 1 179 ? 0.680 -0.437 -20.448 1.00 96.00 179 ALA A CA 1
ATOM 1544 C C . ALA A 1 179 ? 1.738 -1.133 -19.584 1.00 96.00 179 ALA A C 1
ATOM 1546 O O . ALA A 1 179 ? 1.421 -2.143 -18.967 1.00 96.00 179 ALA A O 1
ATOM 1547 N N . THR A 1 180 ? 2.974 -0.626 -19.511 1.00 96.81 180 THR A N 1
ATOM 1548 C CA . THR A 1 180 ? 4.040 -1.259 -18.727 1.00 96.81 180 THR A CA 1
ATOM 1549 C C . THR A 1 180 ? 4.809 -0.299 -17.833 1.00 96.81 180 THR A C 1
ATOM 1551 O O . THR A 1 180 ? 4.885 0.910 -18.076 1.00 96.81 180 THR A O 1
ATOM 1554 N N . ALA A 1 181 ? 5.395 -0.852 -16.778 1.00 97.31 181 ALA A N 1
ATOM 1555 C CA . ALA A 1 181 ? 6.437 -0.227 -15.977 1.00 97.31 181 ALA A CA 1
ATOM 1556 C C . ALA A 1 181 ? 7.553 -1.247 -15.742 1.00 97.31 181 ALA A C 1
ATOM 1558 O O . ALA A 1 181 ? 7.278 -2.434 -15.621 1.00 97.31 181 ALA A O 1
ATOM 1559 N N . VAL A 1 182 ? 8.797 -0.790 -15.660 1.00 96.75 182 VAL A N 1
ATOM 1560 C CA . VAL A 1 182 ? 9.926 -1.621 -15.227 1.00 96.75 182 VAL A CA 1
ATOM 1561 C C . VAL A 1 182 ? 10.521 -0.976 -13.995 1.00 96.75 182 VAL A C 1
ATOM 1563 O O . VAL A 1 182 ? 10.779 0.227 -14.004 1.00 96.75 182 VAL A O 1
ATOM 1566 N N . GLU A 1 183 ? 10.725 -1.762 -12.948 1.00 96.44 183 GLU A N 1
ATOM 1567 C CA . GLU A 1 183 ? 11.260 -1.281 -11.681 1.00 96.44 183 GLU A CA 1
ATOM 1568 C C . GLU A 1 183 ? 12.193 -2.330 -11.063 1.00 96.44 183 GLU A C 1
ATOM 1570 O O . GLU A 1 183 ? 12.096 -3.522 -11.355 1.00 96.44 183 GLU A O 1
ATOM 1575 N N . TYR A 1 184 ? 13.114 -1.867 -10.223 1.00 95.56 184 TYR A N 1
ATOM 1576 C CA . TYR A 1 184 ? 14.067 -2.695 -9.491 1.00 95.56 184 TYR A CA 1
ATOM 1577 C C . TYR A 1 184 ? 13.712 -2.704 -8.010 1.00 95.56 184 TYR A C 1
ATOM 1579 O O . TYR A 1 184 ? 13.515 -1.628 -7.443 1.00 95.56 184 TYR A O 1
ATOM 1587 N N . PHE A 1 185 ? 13.700 -3.886 -7.402 1.00 94.56 185 PHE A N 1
ATOM 1588 C CA . PHE A 1 185 ? 13.451 -4.115 -5.980 1.00 94.56 185 PHE A CA 1
ATOM 1589 C C . PHE A 1 185 ? 14.653 -4.830 -5.362 1.00 94.56 185 PHE A C 1
ATOM 1591 O O . PHE A 1 185 ? 15.191 -5.758 -5.963 1.00 94.56 185 PHE A O 1
ATOM 1598 N N . GLN A 1 186 ? 15.071 -4.412 -4.169 1.00 91.00 186 GLN A N 1
ATOM 1599 C CA . GLN A 1 186 ? 16.162 -5.036 -3.412 1.00 91.00 186 GLN A CA 1
ATOM 1600 C C . GLN A 1 186 ? 15.684 -6.187 -2.516 1.00 91.00 186 GLN A C 1
ATOM 1602 O O . GLN A 1 186 ? 16.464 -7.063 -2.156 1.00 91.00 186 GLN A O 1
ATOM 1607 N N . GLU A 1 187 ? 14.401 -6.190 -2.165 1.00 85.94 187 GLU A N 1
ATOM 1608 C CA . GLU A 1 187 ? 13.803 -7.067 -1.159 1.00 85.94 187 GLU A CA 1
ATOM 1609 C C . GLU A 1 187 ? 12.692 -7.940 -1.770 1.00 85.94 187 GLU A C 1
ATOM 1611 O O . GLU A 1 187 ? 11.937 -7.457 -2.616 1.00 85.94 187 GLU A O 1
ATOM 1616 N N . PRO A 1 188 ? 12.539 -9.216 -1.353 1.00 80.31 188 PRO A N 1
ATOM 1617 C CA . PRO A 1 188 ? 13.416 -9.968 -0.443 1.00 80.31 188 PRO A CA 1
ATOM 1618 C C . PRO A 1 188 ? 14.775 -10.334 -1.064 1.00 80.31 188 PRO A C 1
ATOM 1620 O O . PRO A 1 188 ? 15.676 -10.773 -0.360 1.00 80.31 188 PRO A O 1
ATOM 1623 N N . GLN A 1 189 ? 14.915 -10.173 -2.379 1.00 87.19 189 GLN A N 1
ATOM 1624 C CA . GLN A 1 189 ? 16.178 -10.310 -3.091 1.00 87.19 189 GLN A CA 1
ATOM 1625 C C . GLN A 1 189 ? 16.210 -9.346 -4.286 1.00 87.19 189 GLN A C 1
ATOM 1627 O O . GLN A 1 189 ? 15.149 -9.106 -4.879 1.00 87.19 189 GLN A O 1
ATOM 1632 N N . PRO A 1 190 ? 17.402 -8.847 -4.666 1.00 91.81 190 PRO A N 1
ATOM 1633 C CA . PRO A 1 190 ? 17.608 -8.021 -5.848 1.00 91.81 190 PRO A CA 1
ATOM 1634 C C . PRO A 1 190 ? 16.972 -8.605 -7.107 1.00 91.81 190 PRO A C 1
ATOM 1636 O O . PRO A 1 190 ? 17.349 -9.687 -7.559 1.00 91.81 190 PRO A O 1
ATOM 1639 N N . GLN A 1 191 ? 16.020 -7.884 -7.692 1.00 94.31 191 GLN A N 1
ATOM 1640 C CA . GLN A 1 191 ? 15.385 -8.286 -8.940 1.00 94.31 191 GLN A CA 1
ATOM 1641 C C . GLN A 1 191 ? 14.809 -7.102 -9.710 1.00 94.31 191 GLN A C 1
ATOM 1643 O O . GLN A 1 191 ? 14.312 -6.124 -9.150 1.00 94.31 191 GLN A O 1
ATOM 1648 N N . TRP A 1 192 ? 14.826 -7.241 -11.029 1.00 96.50 192 TRP A N 1
ATOM 1649 C CA . TRP A 1 192 ? 14.082 -6.390 -11.941 1.00 96.50 192 TRP A CA 1
ATOM 1650 C C . TRP A 1 192 ? 12.722 -7.014 -12.225 1.00 96.50 192 TRP A C 1
ATOM 1652 O O . TRP A 1 192 ? 12.620 -8.226 -12.402 1.00 96.50 192 TRP A O 1
ATOM 1662 N N . VAL A 1 193 ? 11.678 -6.196 -12.294 1.00 97.19 193 VAL A N 1
ATOM 1663 C CA . VAL A 1 193 ? 10.315 -6.655 -12.568 1.00 97.19 193 VAL A CA 1
ATOM 1664 C C . VAL A 1 193 ? 9.691 -5.755 -13.623 1.00 97.19 193 VAL A C 1
ATOM 1666 O O . VAL A 1 193 ? 9.687 -4.531 -13.479 1.00 97.19 193 VAL A O 1
ATOM 1669 N N . LEU A 1 194 ? 9.141 -6.364 -14.675 1.00 97.81 194 LEU A N 1
ATOM 1670 C CA . LEU A 1 194 ? 8.202 -5.694 -15.564 1.00 97.81 194 LEU A CA 1
ATOM 1671 C C . LEU A 1 194 ? 6.779 -5.902 -15.043 1.00 97.81 194 LEU A C 1
ATOM 1673 O O . LEU A 1 194 ? 6.347 -7.027 -14.813 1.00 97.81 194 LEU A O 1
ATOM 1677 N N . PHE A 1 195 ? 6.048 -4.808 -14.893 1.00 98.25 195 PHE A N 1
ATOM 1678 C CA . PHE A 1 195 ? 4.622 -4.778 -14.608 1.00 98.25 195 PHE A CA 1
ATOM 1679 C C . PHE A 1 195 ? 3.886 -4.515 -15.913 1.00 98.25 195 PHE A C 1
ATOM 1681 O O . PHE A 1 195 ? 4.187 -3.535 -16.595 1.00 98.25 195 PHE A O 1
ATOM 1688 N N . PHE A 1 196 ? 2.923 -5.366 -16.244 1.00 97.69 196 PHE A N 1
ATOM 1689 C CA . PHE A 1 196 ? 2.036 -5.221 -17.389 1.00 97.69 196 PHE A CA 1
ATOM 1690 C C . PHE A 1 196 ? 0.603 -5.012 -16.902 1.00 97.69 196 PHE A C 1
ATOM 1692 O O . PHE A 1 196 ? 0.067 -5.818 -16.144 1.00 97.69 196 PHE A O 1
ATOM 1699 N N . TYR A 1 197 ? -0.007 -3.910 -17.326 1.00 97.06 197 TYR A N 1
ATOM 1700 C CA . TYR A 1 197 ? -1.303 -3.438 -16.859 1.00 97.06 197 TYR A CA 1
ATOM 1701 C C . TYR A 1 197 ? -2.342 -3.607 -17.958 1.00 97.06 197 TYR A C 1
ATOM 1703 O O . TYR A 1 197 ? -2.294 -2.927 -18.986 1.00 97.06 197 TYR A O 1
ATOM 1711 N N . GLN A 1 198 ? -3.323 -4.472 -17.720 1.00 93.56 198 GLN A N 1
ATOM 1712 C CA . GLN A 1 198 ? -4.376 -4.747 -18.687 1.00 93.56 198 GLN A CA 1
ATOM 1713 C C . GLN A 1 198 ? -5.703 -5.036 -17.987 1.00 93.56 198 GLN A C 1
ATOM 1715 O O . GLN A 1 198 ? -5.776 -5.837 -17.059 1.00 93.56 198 GLN A O 1
ATOM 1720 N N . ASN A 1 199 ? -6.780 -4.388 -18.445 1.00 88.62 199 ASN A N 1
ATOM 1721 C CA . ASN A 1 199 ? -8.149 -4.621 -17.962 1.00 88.62 199 ASN A CA 1
ATOM 1722 C C . ASN A 1 199 ? -8.297 -4.538 -16.427 1.00 88.62 199 ASN A C 1
ATOM 1724 O O . ASN A 1 199 ? -9.002 -5.340 -15.817 1.00 88.62 199 ASN A O 1
ATOM 1728 N N . GLY A 1 200 ? -7.607 -3.581 -15.795 1.00 86.12 200 GLY A N 1
ATOM 1729 C CA . GLY A 1 200 ? -7.640 -3.386 -14.340 1.00 86.12 200 GLY A CA 1
ATOM 1730 C C . GLY A 1 200 ? -6.892 -4.453 -13.536 1.00 86.12 200 GLY A C 1
ATOM 1731 O O . GLY A 1 200 ? -7.048 -4.512 -12.320 1.00 86.12 200 GLY A O 1
ATOM 1732 N N . ARG A 1 201 ? -6.098 -5.301 -14.197 1.00 90.19 201 ARG A N 1
ATOM 1733 C CA . ARG A 1 201 ? -5.205 -6.275 -13.569 1.00 90.19 201 ARG A CA 1
ATOM 1734 C C . ARG A 1 201 ? -3.758 -5.943 -13.900 1.00 90.19 201 ARG A C 1
ATOM 1736 O O . ARG A 1 201 ? -3.466 -5.423 -14.977 1.00 90.19 201 ARG A O 1
ATOM 1743 N N . THR A 1 202 ? -2.875 -6.301 -12.980 1.00 96.69 202 THR A N 1
ATOM 1744 C CA . THR A 1 202 ? -1.430 -6.170 -13.143 1.00 96.69 202 THR A CA 1
ATOM 1745 C C . THR A 1 202 ? -0.816 -7.560 -13.142 1.00 96.69 202 THR A C 1
ATOM 1747 O O . THR A 1 202 ? -1.026 -8.332 -12.208 1.00 96.69 202 THR A O 1
ATOM 1750 N N . GLN A 1 203 ? -0.078 -7.889 -14.195 1.00 96.94 203 GLN A N 1
ATOM 1751 C CA . GLN A 1 203 ? 0.763 -9.080 -14.271 1.00 96.94 203 GLN A CA 1
ATOM 1752 C C . GLN A 1 203 ? 2.220 -8.667 -14.091 1.00 96.94 203 GLN A C 1
ATOM 1754 O O . GLN A 1 203 ? 2.627 -7.601 -14.554 1.00 96.94 203 GLN A O 1
ATOM 1759 N N . THR A 1 204 ? 3.004 -9.498 -13.412 1.00 97.06 204 THR A N 1
ATOM 1760 C CA . THR A 1 204 ? 4.420 -9.234 -13.156 1.00 97.06 204 THR A CA 1
ATOM 1761 C C . THR A 1 204 ? 5.300 -10.268 -13.835 1.00 97.06 204 THR A C 1
ATOM 1763 O O . THR A 1 204 ? 4.986 -11.456 -13.878 1.00 97.06 204 THR A O 1
ATOM 1766 N N . TYR A 1 205 ? 6.426 -9.799 -14.361 1.00 96.75 205 TYR A N 1
ATOM 1767 C CA . TYR A 1 205 ? 7.407 -10.605 -15.070 1.00 96.75 205 TYR A CA 1
ATOM 1768 C C . TYR A 1 205 ? 8.793 -10.290 -14.502 1.00 96.75 205 TYR A C 1
ATOM 1770 O O . TYR A 1 205 ? 9.380 -9.262 -14.857 1.00 96.75 205 TYR A O 1
ATOM 1778 N N . PRO A 1 206 ? 9.318 -11.134 -13.596 1.00 95.50 206 PRO A N 1
ATOM 1779 C CA . PRO A 1 206 ? 10.690 -11.015 -13.123 1.00 95.50 206 PRO A CA 1
ATOM 1780 C C . PRO A 1 206 ? 11.673 -11.130 -14.291 1.00 95.50 206 PRO A C 1
ATOM 1782 O O . PRO A 1 206 ? 11.556 -12.019 -15.138 1.00 95.50 206 PRO A O 1
ATOM 1785 N N . ILE A 1 207 ? 12.651 -10.233 -14.336 1.00 94.44 207 ILE A N 1
ATOM 1786 C CA . ILE A 1 207 ? 13.638 -10.141 -15.407 1.00 94.44 207 ILE A CA 1
ATOM 1787 C C . ILE A 1 207 ? 14.947 -10.733 -14.903 1.00 94.44 207 ILE A C 1
ATOM 1789 O O . ILE A 1 207 ? 15.561 -10.223 -13.966 1.00 94.44 207 ILE A O 1
ATOM 1793 N N . ARG A 1 208 ? 15.377 -11.814 -15.552 1.00 84.56 208 ARG A N 1
ATOM 1794 C CA . ARG A 1 208 ? 16.696 -12.406 -15.333 1.00 84.56 208 ARG A CA 1
ATOM 1795 C C . ARG A 1 208 ? 17.761 -11.589 -16.063 1.00 84.56 208 ARG A C 1
ATOM 1797 O O . ARG A 1 208 ? 17.549 -11.202 -17.218 1.00 84.56 208 ARG A O 1
ATOM 1804 N N . THR A 1 209 ? 18.861 -11.308 -15.368 1.00 73.50 209 THR A N 1
ATOM 1805 C CA . THR A 1 209 ? 20.000 -10.504 -15.843 1.00 73.50 209 THR A CA 1
ATOM 1806 C C . THR A 1 209 ? 21.178 -11.373 -16.300 1.00 73.50 209 THR A C 1
ATOM 1808 O O . THR A 1 209 ? 22.318 -10.928 -16.190 1.00 73.50 209 THR A O 1
ATOM 1811 N N . ASP A 1 210 ? 20.892 -12.609 -16.719 1.00 58.78 210 ASP A N 1
ATOM 1812 C CA . ASP A 1 210 ? 21.860 -13.616 -17.180 1.00 58.78 210 ASP A CA 1
ATOM 1813 C C . ASP A 1 210 ? 22.745 -13.105 -18.333 1.00 58.78 210 ASP A C 1
ATOM 1815 O O . ASP A 1 210 ? 22.208 -12.416 -19.236 1.00 58.78 210 ASP A O 1
#

Organism: NCBI:txid36854

Secondary structure (DSSP, 8-state):
--HHHHTTTTTT-EE-SSSS--EEE-SSS-HHHHHHHHHHHHHIIIIITT-TTHHHHHHHHTTSSSHHHHHHHHHHHHHHTTGGGS---HHHHHHHHHHHHHH-TTTS-GGGHHHHHHHHHHHHHHHS--SS--GGGSPPGGGSPTTHHHHHHHHHT-TTHHHH-GGGGGS-HHHHHHHEEEEEE-SSS-EEEEEEEETTEEEEEEEP--

Foldseek 3Di:
DDPCVVCCVVFVFDFDPDPVGHTQATPVGHNVRVVLVVLLVVQCVLAVVVPLQVQLLVVLQVLDPHVCVVSSLLSVVCVVVVVVVDDDDNVVVLVSVLVSLVVCCVSRPPVNLQQNLLSSLVSVVFQDPDPDDDPSSDDDPVPADPVRVVVFVCVLPPPCCVVVPVCVVVDDPVRSVSQWGWDWGPPPHTWIWIWGHDPSGIDIDTDDPD

pLDDT: mean 92.44, std 6.52, range [57.06, 98.38]